Protein AF-0000000074164294 (afdb_homodimer)

InterPro domains:
  IPR002178 PTS EIIA type-2 domain [PF00359] (6-147)
  IPR002178 PTS EIIA type-2 domain [PS51094] (5-148)
  IPR016152 Phosphotransferase/anion transporter [G3DSA:3.40.930.10] (1-150)
  IPR016152 Phosphotransferase/anion transporter [SSF55804] (1-147)
  IPR051541 PTS System Sugar Transport and Nitrogen Regulation [PTHR47738] (1-149)

Sequence (302 aa):
MNLKALIDKKNIILNLNIESKKRLIEFFANRIADTYPDVSEDLVLKNIYKRERIGNTYIGKNIYIPHCRVENLMTTRLIIVTLKNSYYDDSVNDDIKIAVGVFFPDNISTIHMELLKQLALYLKQDKTQQYFQQAENSEDLYNLIINTSNEMNLKALIDKKNIILNLNIESKKRLIEFFANRIADTYPDVSEDLVLKNIYKRERIGNTYIGKNIYIPHCRVENLMTTRLIIVTLKNSYYDDSVNDDIKIAVGVFFPDNISTIHMELLKQLALYLKQDKTQQYFQQAENSEDLYNLIINTSNE

Nearest PDB structures (foldseek):
  3urr-assembly1_A  TM=6.822E-01  e=4.085E-13  Burkholderia thailandensis E264
  3urr-assembly1_B  TM=6.676E-01  e=8.909E-13  Burkholderia thailandensis E264
  4gqx-assembly1_B  TM=6.661E-01  e=6.490E-11  Burkholderia pseudomallei 1710b
  2a0j-assembly1_A  TM=6.558E-01  e=5.912E-10  Neisseria meningitidis MC58
  7x1i-assembly1_A  TM=5.476E-01  e=8.083E-05  Homo sapiens

Radius of gyration: 24.07 Å; Cα contacts (8 Å, |Δi|>4): 476; chains: 2; bounding box: 33×71×53 Å

Secondary structure (DSSP, 8-state):
--HHHHEEEEEEEEEE---SHHHHHHHHHHHHHHHSTTS-HHHHHHHHHHHHHH---EEETTEE--EEEETT--S-EEEEEEEEEEEEETTTTEEEEEEEEEEEE-HHHHHHHHHHHHHHHHHHSHHHHHHHHH--SHHHHHHHHHHHTT-/--HHHHEEEEEEEEEE---SHHHHHHHHHHHHHHHSTTS-HHHHHHHHHHHHHH---EEETTEE--EEEETT--S-EEEEEEEEEEEEETTTTEEEEEEEEEEEE-HHHHHHHHHHHHHHHHHHSHHHHHHHHH--SHHHHHHHHHHHTT-

Organism: Francisella tularensis subsp. tularensis (strain SCHU S4 / Schu 4) (NCBI:txid177416)

Structure (mmCIF, N/CA/C/O backbone):
data_AF-0000000074164294-model_v1
#
loop_
_entity.id
_entity.type
_entity.pdbx_description
1 polymer 'PEP-dependent sugar phosphotransferase system (PTS) family protein'
#
loop_
_atom_site.group_PDB
_atom_site.id
_atom_site.type_symbol
_atom_site.label_atom_id
_atom_site.label_alt_id
_atom_site.label_comp_id
_atom_site.label_asym_id
_atom_site.label_entity_id
_atom_site.label_seq_id
_atom_site.pdbx_PDB_ins_code
_atom_site.Cartn_x
_atom_site.Cartn_y
_atom_site.Cartn_z
_atom_site.occupancy
_atom_site.B_iso_or_equiv
_atom_site.auth_seq_id
_atom_site.auth_comp_id
_atom_site.auth_asym_id
_atom_site.auth_atom_id
_atom_site.pdbx_PDB_model_num
ATOM 1 N N . MET A 1 1 ? -8.594 8.281 17.406 1 76.19 1 MET A N 1
ATOM 2 C CA . MET A 1 1 ? -7.27 8.602 16.875 1 76.19 1 MET A CA 1
ATOM 3 C C . MET A 1 1 ? -6.332 9.055 18 1 76.19 1 MET A C 1
ATOM 5 O O . MET A 1 1 ? -6.703 9.875 18.828 1 76.19 1 MET A O 1
ATOM 9 N N . ASN A 1 2 ? -5.148 8.281 18.078 1 82.44 2 ASN A N 1
ATOM 10 C CA . ASN A 1 2 ? -4.148 8.656 19.078 1 82.44 2 ASN A CA 1
ATOM 11 C C . ASN A 1 2 ? -3.141 9.656 18.5 1 82.44 2 ASN A C 1
ATOM 13 O O . ASN A 1 2 ? -2.025 9.273 18.141 1 82.44 2 ASN A O 1
ATOM 17 N N . LEU A 1 3 ? -3.492 10.914 18.547 1 88.62 3 LEU A N 1
ATOM 18 C CA . LEU A 1 3 ? -2.682 11.961 17.922 1 88.62 3 LEU A CA 1
ATOM 19 C C . LEU A 1 3 ? -1.365 12.141 18.672 1 88.62 3 LEU A C 1
ATOM 21 O O . LEU A 1 3 ? -0.355 12.523 18.078 1 88.62 3 LEU A O 1
ATOM 25 N N . LYS A 1 4 ? -1.467 11.828 19.938 1 86.81 4 LYS A N 1
ATOM 26 C CA . LYS A 1 4 ? -0.257 11.953 20.734 1 86.81 4 LYS A CA 1
ATOM 27 C C . LYS A 1 4 ? 0.867 11.078 20.188 1 86.81 4 LYS A C 1
ATOM 29 O O . LYS A 1 4 ? 2.037 11.461 20.234 1 86.81 4 LYS A O 1
ATOM 34 N N . ALA A 1 5 ? 0.532 10.023 19.75 1 87.25 5 ALA A N 1
ATOM 35 C CA . ALA A 1 5 ? 1.518 9.078 19.219 1 87.25 5 ALA A CA 1
ATOM 36 C C . ALA A 1 5 ? 1.994 9.5 17.828 1 87.25 5 ALA A C 1
ATOM 38 O O . ALA A 1 5 ? 3.062 9.078 17.391 1 87.25 5 ALA A O 1
ATOM 39 N N . LEU A 1 6 ? 1.291 10.367 17.203 1 92.44 6 LEU A N 1
ATOM 40 C CA . LEU A 1 6 ? 1.541 10.664 15.797 1 92.44 6 LEU A CA 1
ATOM 41 C C . LEU A 1 6 ? 2.27 11.992 15.641 1 92.44 6 LEU A C 1
ATOM 43 O O . LEU A 1 6 ? 2.895 12.25 14.609 1 92.44 6 LEU A O 1
ATOM 47 N N . ILE A 1 7 ? 2.158 12.766 16.672 1 93.38 7 ILE A N 1
ATOM 48 C CA . ILE A 1 7 ? 2.633 14.141 16.547 1 93.38 7 ILE A CA 1
ATOM 49 C C . ILE A 1 7 ? 3.752 14.406 17.547 1 93.38 7 ILE A C 1
ATOM 51 O O . ILE A 1 7 ? 3.615 14.094 18.734 1 93.38 7 ILE A O 1
ATOM 55 N N . ASP A 1 8 ? 4.836 14.891 17.062 1 90.75 8 ASP A N 1
ATOM 56 C CA . ASP A 1 8 ? 5.867 15.5 17.891 1 90.75 8 ASP A CA 1
ATOM 57 C C . ASP A 1 8 ? 5.707 17.016 17.938 1 90.75 8 ASP A C 1
ATOM 59 O O . ASP A 1 8 ? 5.445 17.641 16.906 1 90.75 8 ASP A O 1
ATOM 63 N N . LYS A 1 9 ? 5.914 17.562 19.094 1 91.56 9 LYS A N 1
ATOM 64 C CA . LYS A 1 9 ? 5.785 19.016 19.266 1 91.56 9 LYS A CA 1
ATOM 65 C C . LYS A 1 9 ? 6.645 19.75 18.25 1 91.56 9 LYS A C 1
ATOM 67 O O . LYS A 1 9 ? 6.242 20.812 17.734 1 91.56 9 LYS A O 1
ATOM 72 N N . LYS A 1 10 ? 7.773 19.234 17.938 1 94.31 10 LYS A N 1
ATOM 73 C CA . LYS A 1 10 ? 8.711 19.891 17.031 1 94.31 10 LYS A CA 1
ATOM 74 C C . LYS A 1 10 ? 8.164 19.938 15.609 1 94.31 10 LYS A C 1
ATOM 76 O O . LYS A 1 10 ? 8.672 20.688 14.766 1 94.31 10 LYS A O 1
ATOM 81 N N . ASN A 1 11 ? 7.148 19.141 15.375 1 95.88 11 ASN A N 1
ATOM 82 C CA . ASN A 1 11 ? 6.562 19.078 14.039 1 95.88 11 ASN A CA 1
ATOM 83 C C . ASN A 1 11 ? 5.285 19.906 13.945 1 95.88 11 ASN A C 1
ATOM 85 O O . ASN A 1 11 ? 4.477 19.703 13.039 1 95.88 11 ASN A O 1
ATOM 89 N N . ILE A 1 12 ? 5.117 20.734 14.875 1 97.06 12 ILE A N 1
ATOM 90 C CA . ILE A 1 12 ? 4.102 21.781 14.797 1 97.06 12 ILE A CA 1
ATOM 91 C C . ILE A 1 12 ? 4.766 23.125 14.523 1 97.06 12 ILE A C 1
ATOM 93 O O . ILE A 1 12 ? 5.527 23.625 15.359 1 97.06 12 ILE A O 1
ATOM 97 N N . ILE A 1 13 ? 4.512 23.656 13.383 1 97.44 13 ILE A N 1
ATOM 98 C CA . ILE A 1 13 ? 5.105 24.922 12.961 1 97.44 13 ILE A CA 1
ATOM 99 C C . ILE A 1 13 ? 4.012 25.969 12.75 1 97.44 13 ILE A C 1
ATOM 101 O O . ILE A 1 13 ? 3.139 25.797 11.898 1 97.44 13 ILE A O 1
ATOM 105 N N . LEU A 1 14 ? 4.047 27.047 13.508 1 97.38 14 LEU A N 1
ATOM 106 C CA . LEU A 1 14 ? 3.043 28.094 13.391 1 97.38 14 LEU A CA 1
ATOM 107 C C . LEU A 1 14 ? 3.576 29.266 12.57 1 97.38 14 LEU A C 1
ATOM 109 O O . LEU A 1 14 ? 4.766 29.578 12.633 1 97.38 14 LEU A O 1
ATOM 113 N N . ASN A 1 15 ? 2.74 29.859 11.805 1 97.19 15 ASN A N 1
ATOM 114 C CA . ASN A 1 15 ? 3.014 31.094 11.078 1 97.19 15 ASN A CA 1
ATOM 115 C C . ASN A 1 15 ? 4.184 30.922 10.109 1 97.19 15 ASN A C 1
ATOM 117 O O . ASN A 1 15 ? 5.102 31.75 10.094 1 97.19 15 ASN A O 1
ATOM 121 N N . LEU A 1 16 ? 4.191 29.812 9.445 1 97.31 16 LEU A N 1
ATOM 122 C CA . LEU A 1 16 ? 5.215 29.578 8.438 1 97.31 16 LEU A CA 1
ATOM 123 C C . LEU A 1 16 ? 5.105 30.578 7.293 1 97.31 16 LEU A C 1
ATOM 125 O O . LEU A 1 16 ? 4.008 30.812 6.777 1 97.31 16 LEU A O 1
ATOM 129 N N . ASN A 1 17 ? 6.242 31.109 6.93 1 97.38 17 ASN A N 1
ATOM 130 C CA . ASN A 1 17 ? 6.27 32.094 5.871 1 97.38 17 ASN A CA 1
ATOM 131 C C . ASN A 1 17 ? 6.48 31.469 4.5 1 97.38 17 ASN A C 1
ATOM 133 O O . ASN A 1 17 ? 7.59 31.5 3.967 1 97.38 17 ASN A O 1
ATOM 137 N N . ILE A 1 18 ? 5.426 30.953 3.955 1 94.75 18 ILE A N 1
ATOM 138 C CA . ILE A 1 18 ? 5.395 30.344 2.633 1 94.75 18 ILE A CA 1
ATOM 139 C C . ILE A 1 18 ? 4.117 30.75 1.902 1 94.75 18 ILE A C 1
ATOM 141 O O . ILE A 1 18 ? 3.045 30.812 2.504 1 94.75 18 ILE A O 1
ATOM 145 N N . GLU A 1 19 ? 4.273 31.016 0.573 1 91 19 GLU A N 1
ATOM 146 C CA . GLU A 1 19 ? 3.119 31.609 -0.096 1 91 19 GLU A CA 1
ATOM 147 C C . GLU A 1 19 ? 2.758 30.828 -1.359 1 91 19 GLU A C 1
ATOM 149 O O . GLU A 1 19 ? 2.188 31.391 -2.297 1 91 19 GLU A O 1
ATOM 154 N N . SER A 1 20 ? 3.234 29.609 -1.426 1 94.5 20 SER A N 1
ATOM 155 C CA . SER A 1 20 ? 2.846 28.797 -2.576 1 94.5 20 SER A CA 1
ATOM 156 C C . SER A 1 20 ? 2.764 27.312 -2.211 1 94.5 20 SER A C 1
ATOM 158 O O . SER A 1 20 ? 3.48 26.859 -1.322 1 94.5 20 SER A O 1
ATOM 160 N N . LYS A 1 21 ? 1.966 26.625 -3.008 1 95.94 21 LYS A N 1
ATOM 161 C CA . LYS A 1 21 ? 1.779 25.188 -2.814 1 95.94 21 LYS A CA 1
ATOM 162 C C . LYS A 1 21 ? 3.092 24.438 -3.012 1 95.94 21 LYS A C 1
ATOM 164 O O . LYS A 1 21 ? 3.414 23.531 -2.238 1 95.94 21 LYS A O 1
ATOM 169 N N . LYS A 1 22 ? 3.764 24.781 -4.051 1 96.31 22 LYS A N 1
ATOM 170 C CA . LYS A 1 22 ? 5.035 24.125 -4.367 1 96.31 22 LYS A CA 1
ATOM 171 C C . LYS A 1 22 ? 6.012 24.234 -3.199 1 96.31 22 LYS A C 1
ATOM 173 O O . LYS A 1 22 ? 6.578 23.234 -2.766 1 96.31 22 LYS A O 1
ATOM 178 N N . ARG A 1 23 ? 6.195 25.406 -2.752 1 97.44 23 ARG A N 1
ATOM 179 C CA . ARG A 1 23 ? 7.117 25.641 -1.648 1 97.44 23 ARG A CA 1
ATOM 180 C C . ARG A 1 23 ? 6.645 24.953 -0.378 1 97.44 23 ARG A C 1
ATOM 182 O O . ARG A 1 23 ? 7.457 24.484 0.422 1 97.44 23 ARG A O 1
ATOM 189 N N . LEU A 1 24 ? 5.363 24.938 -0.179 1 98.06 24 LEU A N 1
ATOM 190 C CA . LEU A 1 24 ? 4.793 24.266 0.978 1 98.06 24 LEU A CA 1
ATOM 191 C C . LEU A 1 24 ? 5.086 22.766 0.925 1 98.06 24 LEU A C 1
ATOM 193 O O . LEU A 1 24 ? 5.512 22.172 1.922 1 98.06 24 LEU A O 1
ATOM 197 N N . ILE A 1 25 ? 4.922 22.109 -0.159 1 98.06 25 ILE A N 1
ATOM 198 C CA . ILE A 1 25 ? 5.191 20.688 -0.342 1 98.06 25 ILE A CA 1
ATOM 199 C C . ILE A 1 25 ? 6.676 20.406 -0.132 1 98.06 25 ILE A C 1
ATOM 201 O O . ILE A 1 25 ? 7.047 19.438 0.528 1 98.06 25 ILE A O 1
ATOM 205 N N . GLU A 1 26 ? 7.492 21.297 -0.631 1 98.25 26 GLU A N 1
ATOM 206 C CA . GLU A 1 26 ? 8.93 21.172 -0.427 1 98.25 26 GLU A CA 1
ATOM 207 C C . GLU A 1 26 ? 9.289 21.25 1.055 1 98.25 26 GLU A C 1
ATOM 209 O O . GLU A 1 26 ? 10.156 20.516 1.53 1 98.25 26 GLU A O 1
ATOM 214 N N . PHE A 1 27 ? 8.656 22.156 1.719 1 98.5 27 PHE A N 1
ATOM 215 C CA . PHE A 1 27 ? 8.883 22.297 3.154 1 98.5 27 PHE A CA 1
ATOM 216 C C . PHE A 1 27 ? 8.578 20.984 3.873 1 98.5 27 PHE A C 1
ATOM 218 O O . PHE A 1 27 ? 9.375 20.516 4.691 1 98.5 27 PHE A O 1
ATOM 225 N N . PHE A 1 28 ? 7.438 20.328 3.576 1 98.5 28 PHE A N 1
ATOM 226 C CA . PHE A 1 28 ? 7.035 19.078 4.211 1 98.5 28 PHE A CA 1
ATOM 227 C C . PHE A 1 28 ? 8.055 17.984 3.932 1 98.5 28 PHE A C 1
ATOM 229 O O . PHE A 1 28 ? 8.445 17.25 4.84 1 98.5 28 PHE A O 1
ATOM 236 N N . ALA A 1 29 ? 8.445 17.891 2.711 1 98.44 29 ALA A N 1
ATOM 237 C CA . ALA A 1 29 ? 9.422 16.875 2.338 1 98.44 29 ALA A CA 1
ATOM 238 C C . ALA A 1 29 ? 10.734 17.078 3.09 1 98.44 29 ALA A C 1
ATOM 240 O O . ALA A 1 29 ? 11.32 16.109 3.6 1 98.44 29 ALA A O 1
ATOM 241 N N . ASN A 1 30 ? 11.156 18.312 3.16 1 98.06 30 ASN A N 1
ATOM 242 C CA . ASN A 1 30 ? 12.383 18.656 3.873 1 98.06 30 ASN A CA 1
ATOM 243 C C . ASN A 1 30 ? 12.266 18.344 5.363 1 98.06 30 ASN A C 1
ATOM 245 O O . ASN A 1 30 ? 13.18 17.766 5.953 1 98.06 30 ASN A O 1
ATOM 249 N N . ARG A 1 31 ? 11.195 18.688 5.938 1 97.62 31 ARG A N 1
ATOM 250 C CA . ARG A 1 31 ? 10.984 18.547 7.375 1 97.62 31 ARG A CA 1
ATOM 251 C C . ARG A 1 31 ? 11 17.078 7.789 1 97.62 31 ARG A C 1
ATOM 253 O O . ARG A 1 31 ? 11.641 16.719 8.773 1 97.62 31 ARG A O 1
ATOM 260 N N . ILE A 1 32 ? 10.289 16.25 7.082 1 97.38 32 ILE A N 1
ATOM 261 C CA . ILE A 1 32 ? 10.219 14.836 7.449 1 97.38 32 ILE A CA 1
ATOM 262 C C . ILE A 1 32 ? 11.586 14.18 7.242 1 97.38 32 ILE A C 1
ATOM 264 O O . ILE A 1 32 ? 12.023 13.359 8.062 1 97.38 32 ILE A O 1
ATOM 268 N N . ALA A 1 33 ? 12.289 14.562 6.227 1 96.75 33 ALA A N 1
ATOM 269 C CA . ALA A 1 33 ? 13.617 14.008 5.953 1 96.75 33 ALA A CA 1
ATOM 270 C C . ALA A 1 33 ? 14.625 14.461 7.008 1 96.75 33 ALA A C 1
ATOM 272 O O . ALA A 1 33 ? 15.531 13.711 7.367 1 96.75 33 ALA A O 1
ATOM 273 N N . ASP A 1 34 ? 14.445 15.641 7.438 1 95.38 34 ASP A N 1
ATOM 274 C CA . ASP A 1 34 ? 15.336 16.188 8.469 1 95.38 34 ASP A CA 1
ATOM 275 C C . ASP A 1 34 ? 15.109 15.484 9.805 1 95.38 34 ASP A C 1
ATOM 277 O O . ASP A 1 34 ? 16.047 15.297 10.578 1 95.38 34 ASP A O 1
ATOM 281 N N . THR A 1 35 ? 13.898 15.148 10.094 1 91.75 35 THR A N 1
ATOM 282 C CA . THR A 1 35 ? 13.516 14.531 11.367 1 91.75 35 THR A CA 1
ATOM 283 C C . THR A 1 35 ? 13.898 13.055 11.391 1 91.75 35 THR A C 1
ATOM 285 O O . THR A 1 35 ? 14.203 12.508 12.445 1 91.75 35 THR A O 1
ATOM 288 N N . TYR A 1 36 ? 13.93 12.469 10.211 1 91.81 36 TYR A N 1
ATOM 289 C CA . TYR A 1 36 ? 14.234 11.047 10.094 1 91.81 36 TYR A CA 1
ATOM 290 C C . TYR A 1 36 ? 15.352 10.812 9.086 1 91.81 36 TYR A C 1
ATOM 292 O O . TYR A 1 36 ? 15.109 10.789 7.879 1 91.81 36 TYR A O 1
ATOM 300 N N . PRO A 1 37 ? 16.484 10.453 9.539 1 89.12 37 PRO A N 1
ATOM 301 C CA . PRO A 1 37 ? 17.688 10.461 8.703 1 89.12 37 PRO A CA 1
ATOM 302 C C . PRO A 1 37 ? 17.625 9.422 7.582 1 89.12 37 PRO A C 1
ATOM 304 O O . PRO A 1 37 ? 18.281 9.586 6.547 1 89.12 37 PRO A O 1
ATOM 307 N N . ASP A 1 38 ? 16.906 8.398 7.707 1 92.06 38 ASP A N 1
ATOM 308 C CA . ASP A 1 38 ? 16.875 7.344 6.691 1 92.06 38 ASP A CA 1
ATOM 309 C C . ASP A 1 38 ? 15.844 7.66 5.609 1 92.06 38 ASP A C 1
ATOM 311 O O . ASP A 1 38 ? 15.703 6.91 4.641 1 92.06 38 ASP A O 1
ATOM 315 N N . VAL A 1 39 ? 15.258 8.789 5.707 1 94.75 39 VAL A N 1
ATOM 316 C CA . VAL A 1 39 ? 14.219 9.188 4.766 1 94.75 39 VAL A CA 1
ATOM 317 C C . VAL A 1 39 ? 14.812 10.102 3.695 1 94.75 39 VAL A C 1
ATOM 319 O O . VAL A 1 39 ? 15.555 11.039 4.008 1 94.75 39 VAL A O 1
ATOM 322 N N . SER A 1 40 ? 14.523 9.797 2.439 1 96.62 40 SER A N 1
ATOM 323 C CA . SER A 1 40 ? 14.984 10.617 1.317 1 96.62 40 SER A CA 1
ATOM 324 C C . SER A 1 40 ? 14.008 11.742 1.021 1 96.62 40 SER A C 1
ATOM 326 O O . SER A 1 40 ? 12.859 11.5 0.642 1 96.62 40 SER A O 1
ATOM 328 N N . GLU A 1 41 ? 14.508 12.93 1.145 1 97.69 41 GLU A N 1
ATOM 329 C CA . GLU A 1 41 ? 13.68 14.094 0.835 1 97.69 41 GLU A CA 1
ATOM 330 C C . GLU A 1 41 ? 13.141 14.023 -0.588 1 97.69 41 GLU A C 1
ATOM 332 O O . GLU A 1 41 ? 11.953 14.281 -0.82 1 97.69 41 GLU A O 1
ATOM 337 N N . ASP A 1 42 ? 14.031 13.664 -1.533 1 97.81 42 ASP A N 1
ATOM 338 C CA . ASP A 1 42 ? 13.656 13.609 -2.943 1 97.81 42 ASP A CA 1
ATOM 339 C C . ASP A 1 42 ? 12.547 12.586 -3.18 1 97.81 42 ASP A C 1
ATOM 341 O O . ASP A 1 42 ? 11.617 12.836 -3.949 1 97.81 42 ASP A O 1
ATOM 345 N N . LEU A 1 43 ? 12.68 11.508 -2.51 1 95 43 LEU A N 1
ATOM 346 C CA . LEU A 1 43 ? 11.68 10.461 -2.68 1 95 43 LEU A CA 1
ATOM 347 C C . LEU A 1 43 ? 10.344 10.883 -2.07 1 95 43 LEU A C 1
ATOM 349 O O . LEU A 1 43 ? 9.289 10.625 -2.646 1 95 43 LEU A O 1
ATOM 353 N N . VAL A 1 44 ? 10.422 11.484 -0.956 1 97.62 44 VAL A N 1
ATOM 354 C CA . VAL A 1 44 ? 9.203 11.977 -0.32 1 97.62 44 VAL A CA 1
ATOM 355 C C . VAL A 1 44 ? 8.516 12.984 -1.232 1 97.62 44 VAL A C 1
ATOM 357 O O . VAL A 1 44 ? 7.297 12.914 -1.442 1 97.62 44 VAL A O 1
ATOM 360 N N . LEU A 1 45 ? 9.281 13.961 -1.735 1 98.06 45 LEU A N 1
ATOM 361 C CA . LEU A 1 45 ? 8.75 14.977 -2.637 1 98.06 45 LEU A CA 1
ATOM 362 C C . LEU A 1 45 ? 8.055 14.328 -3.832 1 98.06 45 LEU A C 1
ATOM 364 O O . LEU A 1 45 ? 6.922 14.68 -4.164 1 98.06 45 LEU A O 1
ATOM 368 N N . LYS A 1 46 ? 8.742 13.398 -4.434 1 96.75 46 LYS A N 1
ATOM 369 C CA . LYS A 1 46 ? 8.195 12.672 -5.574 1 96.75 46 LYS A CA 1
ATOM 370 C C . LYS A 1 46 ? 6.883 11.977 -5.203 1 96.75 46 LYS A C 1
ATOM 372 O O . LYS A 1 46 ? 5.914 12.023 -5.961 1 96.75 46 LYS A O 1
ATOM 377 N N . ASN A 1 47 ? 6.863 11.344 -4.027 1 94.31 47 ASN A N 1
ATOM 378 C CA . ASN A 1 47 ? 5.695 10.578 -3.584 1 94.31 47 ASN A CA 1
ATOM 379 C C . ASN A 1 47 ? 4.508 11.492 -3.295 1 94.31 47 ASN A C 1
ATOM 381 O O . ASN A 1 47 ? 3.363 11.148 -3.586 1 94.31 47 ASN A O 1
ATOM 385 N N . ILE A 1 48 ? 4.762 12.648 -2.732 1 97.06 48 ILE A N 1
ATOM 386 C CA . ILE A 1 48 ? 3.68 13.594 -2.486 1 97.06 48 ILE A CA 1
ATOM 387 C C . ILE A 1 48 ? 3.07 14.039 -3.812 1 97.06 48 ILE A C 1
ATOM 389 O O . ILE A 1 48 ? 1.847 14.047 -3.971 1 97.06 48 ILE A O 1
ATOM 393 N N . TYR A 1 49 ? 3.879 14.328 -4.734 1 96.19 49 TYR A N 1
ATOM 394 C CA . TYR A 1 49 ? 3.381 14.789 -6.023 1 96.19 49 TYR A CA 1
ATOM 395 C C . TYR A 1 49 ? 2.621 13.672 -6.742 1 96.19 49 TYR A C 1
ATOM 397 O O . TYR A 1 49 ? 1.618 13.93 -7.41 1 96.19 49 TYR A O 1
ATOM 405 N N . LYS A 1 50 ? 3.197 12.539 -6.711 1 92.44 50 LYS A N 1
ATOM 406 C CA . LYS A 1 50 ? 2.49 11.398 -7.297 1 92.44 50 LYS A CA 1
ATOM 407 C C . LYS A 1 50 ? 1.074 11.289 -6.742 1 92.44 50 LYS A C 1
ATOM 409 O O . LYS A 1 50 ? 0.121 11.07 -7.492 1 92.44 50 LYS A O 1
ATOM 414 N N . ARG A 1 51 ? 0.932 11.383 -5.457 1 91.81 51 ARG A N 1
ATOM 415 C CA . ARG A 1 51 ? -0.376 11.336 -4.812 1 91.81 51 ARG A CA 1
ATOM 416 C C . ARG A 1 51 ? -1.231 12.531 -5.227 1 91.81 51 ARG A C 1
ATOM 418 O O . ARG A 1 51 ? -2.441 12.391 -5.426 1 91.81 51 ARG A O 1
ATOM 425 N N . GLU A 1 52 ? -0.675 13.734 -5.355 1 92.88 52 GLU A N 1
ATOM 426 C CA . GLU A 1 52 ? -1.361 14.977 -5.719 1 92.88 52 GLU A CA 1
ATOM 427 C C . GLU A 1 52 ? -1.921 14.898 -7.137 1 92.88 52 GLU A C 1
ATOM 429 O O . GLU A 1 52 ? -2.941 15.516 -7.441 1 92.88 52 GLU A O 1
ATOM 434 N N . ARG A 1 53 ? -1.268 14.156 -7.965 1 89.12 53 ARG A N 1
ATOM 435 C CA . ARG A 1 53 ? -1.682 14.023 -9.359 1 89.12 53 ARG A CA 1
ATOM 436 C C . ARG A 1 53 ? -3.004 13.273 -9.469 1 89.12 53 ARG A C 1
ATOM 438 O O . ARG A 1 53 ? -3.77 13.484 -10.406 1 89.12 53 ARG A O 1
ATOM 445 N N . ILE A 1 54 ? -3.252 12.43 -8.594 1 85.69 54 ILE A N 1
ATOM 446 C CA . ILE A 1 54 ? -4.496 11.664 -8.586 1 85.69 54 ILE A CA 1
ATOM 447 C C . ILE A 1 54 ? -5.668 12.594 -8.25 1 85.69 54 ILE A C 1
ATOM 449 O O . ILE A 1 54 ? -6.762 12.43 -8.797 1 85.69 54 ILE A O 1
ATOM 453 N N . GLY A 1 55 ? -5.398 13.539 -7.34 1 89.88 55 GLY A N 1
ATOM 454 C CA . GLY A 1 55 ? -6.391 14.508 -6.898 1 89.88 55 GLY A CA 1
ATOM 455 C C . GLY A 1 55 ? -5.91 15.383 -5.762 1 89.88 55 GLY A C 1
ATOM 456 O O . GLY A 1 55 ? -4.992 15.008 -5.027 1 89.88 55 GLY A O 1
ATOM 457 N N . ASN A 1 56 ? -6.629 16.453 -5.68 1 89.25 56 ASN A N 1
ATOM 458 C CA . ASN A 1 56 ? -6.227 17.359 -4.613 1 89.25 56 ASN A CA 1
ATOM 459 C C . ASN A 1 56 ? -6.621 16.828 -3.24 1 89.25 56 ASN A C 1
ATOM 461 O O . ASN A 1 56 ? -7.535 16.016 -3.125 1 89.25 56 ASN A O 1
ATOM 465 N N . THR A 1 57 ? -5.918 17.234 -2.227 1 94.06 57 THR A N 1
ATOM 466 C CA . THR A 1 57 ? -6.164 16.734 -0.877 1 94.06 57 THR A CA 1
ATOM 467 C C . THR A 1 57 ? -6.613 17.859 0.045 1 94.06 57 THR A C 1
ATOM 469 O O . THR A 1 57 ? -6.289 17.875 1.234 1 94.06 57 THR A O 1
ATOM 472 N N . TYR A 1 58 ? -7.184 18.922 -0.591 1 97.12 58 TYR A N 1
ATOM 473 C CA . TYR A 1 58 ? -7.859 19.984 0.147 1 97.12 58 TYR A CA 1
ATOM 474 C C . TYR A 1 58 ? -9.156 19.469 0.771 1 97.12 58 TYR A C 1
ATOM 476 O O . TYR A 1 58 ? -9.953 18.812 0.102 1 97.12 58 TYR A O 1
ATOM 484 N N . ILE A 1 59 ? -9.43 19.766 2.059 1 96.81 59 ILE A N 1
ATOM 485 C CA . ILE A 1 59 ? -10.57 19.125 2.723 1 96.81 59 ILE A CA 1
ATOM 486 C C . ILE A 1 59 ? -11.602 20.188 3.096 1 96.81 59 ILE A C 1
ATOM 488 O O . ILE A 1 59 ? -12.633 19.875 3.693 1 96.81 59 ILE A O 1
ATOM 492 N N . GLY A 1 60 ? -11.344 21.438 2.768 1 96.38 60 GLY A N 1
ATOM 493 C CA . GLY A 1 60 ? -12.211 22.531 3.182 1 96.38 60 GLY A CA 1
ATOM 494 C C . GLY A 1 60 ? -11.688 23.281 4.391 1 96.38 60 GLY A C 1
ATOM 495 O O . GLY A 1 60 ? -10.672 22.891 4.973 1 96.38 60 GLY A O 1
ATOM 496 N N . LYS A 1 61 ? -12.289 24.438 4.637 1 97.06 61 LYS A N 1
ATOM 497 C CA . LYS A 1 61 ? -11.961 25.281 5.789 1 97.06 61 LYS A CA 1
ATOM 498 C C . LYS A 1 61 ? -10.516 25.75 5.727 1 97.06 61 LYS A C 1
ATOM 500 O O . LYS A 1 61 ? -9.844 25.859 6.754 1 97.06 61 LYS A O 1
ATOM 505 N N . ASN A 1 62 ? -10.039 25.859 4.484 1 97.62 62 ASN A N 1
ATOM 506 C CA . ASN A 1 62 ? -8.703 26.375 4.203 1 97.62 62 ASN A CA 1
ATOM 507 C C . ASN A 1 62 ? -7.621 25.391 4.641 1 97.62 62 ASN A C 1
ATOM 509 O O . ASN A 1 62 ? -6.504 25.781 4.961 1 97.62 62 ASN A O 1
ATOM 513 N N . ILE A 1 63 ? -7.965 24.109 4.676 1 98.31 63 ILE A N 1
ATOM 514 C CA . ILE A 1 63 ? -7.031 23.109 5.168 1 98.31 63 ILE A CA 1
ATOM 515 C C . ILE A 1 63 ? -6.574 22.219 4.012 1 98.31 63 ILE A C 1
ATOM 517 O O . ILE A 1 63 ? -7.398 21.656 3.293 1 98.31 63 ILE A O 1
ATOM 521 N N . TYR A 1 64 ? -5.266 22.094 3.871 1 98.12 64 TYR A N 1
ATOM 522 C CA . TYR A 1 64 ? -4.59 21.266 2.887 1 98.12 64 TYR A CA 1
ATOM 523 C C . TYR A 1 64 ? -3.877 20.094 3.559 1 98.12 64 TYR A C 1
ATOM 525 O O . TYR A 1 64 ? -3.17 20.281 4.551 1 98.12 64 TYR A O 1
ATOM 533 N N . ILE A 1 65 ? -4.074 18.75 3.057 1 98.06 65 ILE A N 1
ATOM 534 C CA . ILE A 1 65 ? -3.488 17.578 3.709 1 98.06 65 ILE A CA 1
ATOM 535 C C . ILE A 1 65 ? -2.582 16.844 2.729 1 98.06 65 ILE A C 1
ATOM 537 O O . ILE A 1 65 ? -2.908 15.75 2.277 1 98.06 65 ILE A O 1
ATOM 541 N N . PRO A 1 66 ? -1.417 17.359 2.482 1 98 66 PRO A N 1
ATOM 542 C CA . PRO A 1 66 ? -0.481 16.562 1.684 1 98 66 PRO A CA 1
ATOM 543 C C . PRO A 1 66 ? -0.046 15.273 2.387 1 98 66 PRO A C 1
ATOM 545 O O . PRO A 1 66 ? 0.194 15.281 3.596 1 98 66 PRO A O 1
ATOM 548 N N . HIS A 1 67 ? -0.055 14.133 1.692 1 97.44 67 HIS A N 1
ATOM 549 C CA . HIS A 1 67 ? 0.314 12.883 2.332 1 97.44 67 HIS A CA 1
ATOM 550 C C . HIS A 1 67 ? 0.892 11.891 1.322 1 97.44 67 HIS A C 1
ATOM 552 O O . HIS A 1 67 ? 0.667 12.031 0.117 1 97.44 67 HIS A O 1
ATOM 558 N N . CYS A 1 68 ? 1.674 10.977 1.847 1 94.69 68 CYS A N 1
ATOM 559 C CA . CYS A 1 68 ? 2.229 9.906 1.028 1 94.69 68 CYS A CA 1
ATOM 560 C C . CYS A 1 68 ? 2.828 8.805 1.899 1 94.69 68 CYS A C 1
ATOM 562 O O . CYS A 1 68 ? 2.91 8.953 3.121 1 94.69 68 CYS A O 1
ATOM 564 N N . ARG A 1 69 ? 3.188 7.684 1.237 1 91.06 69 ARG A N 1
ATOM 565 C CA . ARG A 1 69 ? 4.02 6.664 1.867 1 91.06 69 ARG A CA 1
ATOM 566 C C . ARG A 1 69 ? 5.496 7.047 1.801 1 91.06 69 ARG A C 1
ATOM 568 O O . ARG A 1 69 ? 5.941 7.652 0.825 1 91.06 69 ARG A O 1
ATOM 575 N N . VAL A 1 70 ? 6.184 6.68 2.871 1 92.88 70 VAL A N 1
ATOM 576 C CA . VAL A 1 70 ? 7.59 7.062 2.977 1 92.88 70 VAL A CA 1
ATOM 577 C C . VAL A 1 70 ? 8.445 5.828 3.26 1 92.88 70 VAL A C 1
ATOM 579 O O . VAL A 1 70 ? 8.234 5.137 4.262 1 92.88 70 VAL A O 1
ATOM 582 N N . GLU A 1 71 ? 9.422 5.609 2.354 1 88.81 71 GLU A N 1
ATOM 583 C CA . GLU A 1 71 ? 10.375 4.523 2.555 1 88.81 71 GLU A CA 1
ATOM 584 C C . GLU A 1 71 ? 11.234 4.762 3.797 1 88.81 71 GLU A C 1
ATOM 586 O O . GLU A 1 71 ? 11.648 5.891 4.059 1 88.81 71 GLU A O 1
ATOM 591 N N . ASN A 1 72 ? 11.484 3.732 4.652 1 87.75 72 ASN A N 1
ATOM 592 C CA . ASN A 1 72 ? 12.367 3.732 5.809 1 87.75 72 ASN A CA 1
ATOM 593 C C . ASN A 1 72 ? 11.758 4.484 6.988 1 87.75 72 ASN A C 1
ATOM 595 O O . ASN A 1 72 ? 12.398 4.66 8.023 1 87.75 72 ASN A O 1
ATOM 599 N N . LEU A 1 73 ? 10.516 5.012 6.762 1 90.62 73 LEU A N 1
ATOM 600 C CA . LEU A 1 73 ? 9.781 5.52 7.914 1 90.62 73 LEU A CA 1
ATOM 601 C C . LEU A 1 73 ? 9.195 4.375 8.734 1 90.62 73 LEU A C 1
ATOM 603 O O . LEU A 1 73 ? 8.594 3.453 8.18 1 90.62 73 LEU A O 1
ATOM 607 N 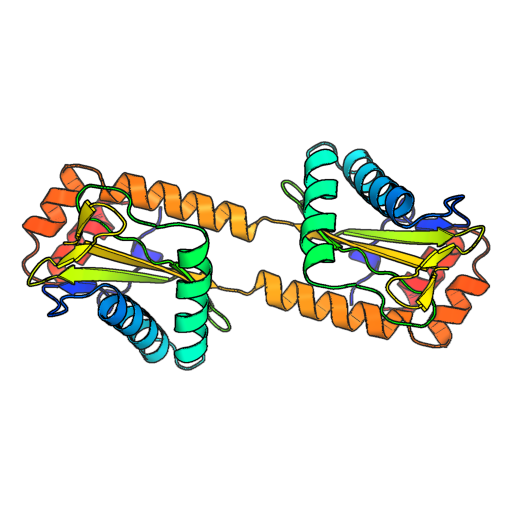N . MET A 1 74 ? 9.289 4.418 10.047 1 83.69 74 MET A N 1
ATOM 608 C CA . MET A 1 74 ? 8.93 3.277 10.883 1 83.69 74 MET A CA 1
ATOM 609 C C . MET A 1 74 ? 7.5 3.4 11.391 1 83.69 74 MET A C 1
ATOM 611 O O . MET A 1 74 ? 6.832 2.393 11.625 1 83.69 74 MET A O 1
ATOM 615 N N . THR A 1 75 ? 7.113 4.582 11.633 1 86.12 75 THR A N 1
ATOM 616 C CA . THR A 1 75 ? 5.77 4.836 12.141 1 86.12 75 THR A CA 1
ATOM 617 C C . THR A 1 75 ? 5.148 6.043 11.438 1 86.12 75 THR A C 1
ATOM 619 O O . THR A 1 75 ? 5.863 6.887 10.898 1 86.12 75 THR A O 1
ATOM 622 N N . THR A 1 76 ? 3.822 6.07 11.359 1 92.62 76 THR A N 1
ATOM 623 C CA . THR A 1 76 ? 3.113 7.215 10.797 1 92.62 76 THR A CA 1
ATOM 624 C C . THR A 1 76 ? 3.473 8.492 11.539 1 92.62 76 THR A C 1
ATOM 626 O O . THR A 1 76 ? 3.555 8.5 12.773 1 92.62 76 THR A O 1
ATOM 629 N N . ARG A 1 77 ? 3.627 9.523 10.75 1 95.31 77 ARG A N 1
ATOM 630 C CA . ARG A 1 77 ? 3.979 10.805 11.344 1 95.31 77 ARG A CA 1
ATOM 631 C C . ARG A 1 77 ? 3.146 11.938 10.75 1 95.31 77 ARG A C 1
ATOM 633 O O . ARG A 1 77 ? 2.871 11.945 9.547 1 95.31 77 ARG A O 1
ATOM 640 N N . LEU A 1 78 ? 2.895 12.945 11.648 1 97.31 78 LEU A N 1
ATOM 641 C CA . LEU A 1 78 ? 2.178 14.148 11.227 1 97.31 78 LEU A CA 1
ATOM 642 C C . LEU A 1 78 ? 3.055 15.383 11.375 1 97.31 78 LEU A C 1
ATOM 644 O O . LEU A 1 78 ? 3.838 15.484 12.32 1 97.31 78 LEU A O 1
ATOM 648 N N . ILE A 1 79 ? 2.898 16.297 10.461 1 97.88 79 ILE A N 1
ATOM 649 C CA . ILE A 1 79 ? 3.457 17.641 10.547 1 97.88 79 ILE A CA 1
ATOM 650 C C . ILE A 1 79 ? 2.344 18.672 10.391 1 97.88 79 ILE A C 1
ATOM 652 O O . ILE A 1 79 ? 1.607 18.656 9.398 1 97.88 79 ILE A O 1
ATOM 656 N N . ILE A 1 80 ? 2.217 19.531 11.367 1 98.12 80 ILE A N 1
ATOM 657 C CA . ILE A 1 80 ? 1.159 20.531 11.344 1 98.12 80 ILE A CA 1
ATOM 658 C C . ILE A 1 80 ? 1.764 21.922 11.094 1 98.12 80 ILE A C 1
ATOM 660 O O . ILE A 1 80 ? 2.707 22.328 11.781 1 98.12 80 ILE A O 1
ATOM 664 N N . VAL A 1 81 ? 1.146 22.625 10.133 1 98.12 81 VAL A N 1
ATOM 665 C CA . VAL A 1 81 ? 1.664 23.922 9.75 1 98.12 81 VAL A CA 1
ATOM 666 C C . VAL A 1 81 ? 0.519 24.938 9.672 1 98.12 81 VAL A C 1
ATOM 668 O O . VAL A 1 81 ? -0.539 24.641 9.109 1 98.12 81 VAL A O 1
ATOM 671 N N . THR A 1 82 ? 0.691 26.062 10.297 1 97.69 82 THR A N 1
ATOM 672 C CA . THR A 1 82 ? -0.12 27.219 9.953 1 97.69 82 THR A CA 1
ATOM 673 C C . THR A 1 82 ? 0.7 28.234 9.172 1 97.69 82 THR A C 1
ATOM 675 O O . THR A 1 82 ? 1.902 28.375 9.398 1 97.69 82 THR A O 1
ATOM 678 N N . LEU A 1 83 ? 0.032 28.922 8.258 1 97.25 83 LEU A N 1
ATOM 679 C CA . LEU A 1 83 ? 0.726 29.875 7.406 1 97.25 83 LEU A CA 1
ATOM 680 C C . LEU A 1 83 ? 0.585 31.297 7.957 1 97.25 83 LEU A C 1
ATOM 682 O O . LEU A 1 83 ? -0.487 31.672 8.43 1 97.25 83 LEU A O 1
ATOM 686 N N . LYS A 1 84 ? 1.681 32 7.906 1 96.69 84 LYS A N 1
ATOM 687 C CA . LYS A 1 84 ? 1.652 33.406 8.297 1 96.69 84 LYS A CA 1
ATOM 688 C C . LYS A 1 84 ? 0.693 34.188 7.414 1 96.69 84 LYS A C 1
ATOM 690 O O . LYS A 1 84 ? -0.111 34.969 7.918 1 96.69 84 LYS A O 1
ATOM 695 N N . ASN A 1 85 ? 0.912 34.031 6.16 1 96.06 85 ASN A N 1
ATOM 696 C CA . ASN A 1 85 ? 0.006 34.531 5.133 1 96.06 85 ASN A CA 1
ATOM 697 C C . ASN A 1 85 ? -0.564 33.406 4.285 1 96.06 85 ASN A C 1
ATOM 699 O O . ASN A 1 85 ? 0.183 32.562 3.783 1 96.06 85 ASN A O 1
ATOM 703 N N . SER A 1 86 ? -1.909 33.469 4.145 1 96.62 86 SER A N 1
ATOM 704 C CA . SER A 1 86 ? -2.512 32.438 3.287 1 96.62 86 SER A CA 1
ATOM 705 C C . SER A 1 86 ? -2.078 32.625 1.836 1 96.62 86 SER A C 1
ATOM 707 O O . SER A 1 86 ? -1.624 33.688 1.444 1 96.62 86 SER A O 1
ATOM 709 N N . TYR A 1 87 ? -2.092 31.578 1.134 1 96.94 87 TYR A N 1
ATOM 710 C CA . TYR A 1 87 ? -1.954 31.688 -0.315 1 96.94 87 TYR A CA 1
ATOM 711 C C . TYR A 1 87 ? -3.191 31.141 -1.021 1 96.94 87 TYR A C 1
ATOM 713 O O . TYR A 1 87 ? -3.826 30.203 -0.538 1 96.94 87 TYR A O 1
ATOM 721 N N . TYR A 1 88 ? -3.477 31.734 -2.172 1 97.06 88 TYR A N 1
ATOM 722 C CA . TYR A 1 88 ? -4.613 31.281 -2.971 1 97.06 88 TYR A CA 1
ATOM 723 C C . TYR A 1 88 ? -4.223 30.109 -3.855 1 97.06 88 TYR A C 1
ATOM 725 O O . TYR A 1 88 ? -3.229 30.172 -4.582 1 97.06 88 TYR A O 1
ATOM 733 N N . ASP A 1 89 ? -4.984 29.016 -3.672 1 96 89 ASP A N 1
ATOM 734 C CA . ASP A 1 89 ? -4.766 27.844 -4.523 1 96 89 ASP A CA 1
ATOM 735 C C . ASP A 1 89 ? -5.82 27.766 -5.621 1 96 89 ASP A C 1
ATOM 737 O O . ASP A 1 89 ? -6.98 27.453 -5.352 1 96 89 ASP A O 1
ATOM 741 N N . ASP A 1 90 ? -5.363 27.938 -6.801 1 94.12 90 ASP A N 1
ATOM 742 C CA . ASP A 1 90 ? -6.254 27.984 -7.957 1 94.12 90 ASP A CA 1
ATOM 743 C C . ASP A 1 90 ? -6.918 26.641 -8.203 1 94.12 90 ASP A C 1
ATOM 745 O O . ASP A 1 90 ? -8.039 26.578 -8.719 1 94.12 90 ASP A O 1
ATOM 749 N N . SER A 1 91 ? -6.246 25.656 -7.801 1 92.38 91 SER A N 1
ATOM 750 C CA . SER A 1 91 ? -6.75 24.312 -8.094 1 92.38 91 SER A CA 1
ATOM 751 C C . SER A 1 91 ? -7.996 24 -7.277 1 92.38 91 SER A C 1
ATOM 753 O O . SER A 1 91 ? -8.805 23.156 -7.668 1 92.38 91 SER A O 1
ATOM 755 N N . VAL A 1 92 ? -8.188 24.609 -6.188 1 94.94 92 VAL A N 1
ATOM 756 C CA . VAL A 1 92 ? -9.344 24.328 -5.336 1 94.94 92 VAL A CA 1
ATOM 757 C C . VAL A 1 92 ? -10.172 25.609 -5.156 1 94.94 92 VAL A C 1
ATOM 759 O O . VAL A 1 92 ? -11.18 25.609 -4.445 1 94.94 92 VAL A O 1
ATOM 762 N N . ASN A 1 93 ? -9.727 26.688 -5.77 1 96.19 93 ASN A N 1
ATOM 763 C CA . ASN A 1 93 ? -10.383 27.984 -5.738 1 96.19 93 ASN A CA 1
ATOM 764 C C . ASN A 1 93 ? -10.617 28.453 -4.305 1 96.19 93 ASN A C 1
ATOM 766 O O . ASN A 1 93 ? -11.734 28.844 -3.953 1 96.19 93 ASN A O 1
ATOM 770 N N . ASP A 1 94 ? -9.633 28.422 -3.535 1 97.5 94 ASP A N 1
ATOM 771 C CA . ASP A 1 94 ? -9.719 28.828 -2.137 1 97.5 94 ASP A CA 1
ATOM 772 C C . ASP A 1 94 ? -8.344 29.156 -1.575 1 97.5 94 ASP A C 1
ATOM 774 O O . ASP A 1 94 ? -7.324 28.875 -2.207 1 97.5 94 ASP A O 1
ATOM 778 N N . ASP A 1 95 ? -8.352 29.812 -0.442 1 98 95 ASP A N 1
ATOM 779 C CA . ASP A 1 95 ? -7.105 30.109 0.263 1 98 95 ASP A CA 1
ATOM 780 C C . ASP A 1 95 ? -6.707 28.969 1.185 1 98 95 ASP A C 1
ATOM 782 O O . ASP A 1 95 ? -7.57 28.312 1.777 1 98 95 ASP A O 1
ATOM 786 N N . ILE A 1 96 ? -5.449 28.75 1.337 1 98.12 96 ILE A N 1
ATOM 787 C CA . ILE A 1 96 ? -4.906 27.781 2.273 1 98.12 96 ILE A CA 1
ATOM 788 C C . ILE A 1 96 ? -4.293 28.5 3.475 1 98.12 96 ILE A C 1
ATOM 790 O O . ILE A 1 96 ? -3.477 29.406 3.312 1 98.12 96 ILE A O 1
ATOM 794 N N . LYS A 1 97 ? -4.719 28.109 4.645 1 97.81 97 LYS A N 1
ATOM 795 C CA . LYS A 1 97 ? -4.23 28.734 5.871 1 97.81 97 LYS A CA 1
ATOM 796 C C . LYS A 1 97 ? -3.525 27.703 6.762 1 97.81 97 LYS A C 1
ATOM 798 O O . LYS A 1 97 ? -2.637 28.062 7.539 1 97.81 97 LYS A O 1
ATOM 803 N N . ILE A 1 98 ? -3.986 26.5 6.648 1 98.06 98 ILE A N 1
ATOM 804 C CA . ILE A 1 98 ? -3.49 25.391 7.465 1 98.06 98 ILE A CA 1
ATOM 805 C C . ILE A 1 98 ? -3.129 24.203 6.57 1 98.06 98 ILE A C 1
ATOM 807 O O . ILE A 1 98 ? -3.814 23.938 5.582 1 98.06 98 ILE A O 1
ATOM 811 N N . ALA A 1 99 ? -2.025 23.547 6.875 1 98.5 99 ALA A N 1
ATOM 812 C CA . ALA A 1 99 ? -1.656 22.297 6.199 1 98.5 99 ALA A CA 1
ATOM 813 C C . ALA A 1 99 ? -1.205 21.25 7.203 1 98.5 99 ALA A C 1
ATOM 815 O O . ALA A 1 99 ? -0.494 21.547 8.164 1 98.5 99 ALA A O 1
ATOM 816 N N . VAL A 1 100 ? -1.69 20.031 7.012 1 98.44 100 VAL A N 1
ATOM 817 C CA . VAL A 1 100 ? -1.297 18.922 7.859 1 98.44 100 VAL A CA 1
ATOM 818 C C . VAL A 1 100 ? -0.751 17.781 6.996 1 98.44 100 VAL A C 1
ATOM 820 O O . VAL A 1 100 ? -1.519 17.016 6.402 1 98.44 100 VAL A O 1
ATOM 823 N N . GLY A 1 101 ? 0.604 17.656 7.012 1 98.44 101 GLY A N 1
ATOM 824 C CA . GLY A 1 101 ? 1.234 16.547 6.316 1 98.44 101 GLY A CA 1
ATOM 825 C C . GLY A 1 101 ? 1.072 15.227 7.035 1 98.44 101 GLY A C 1
ATOM 826 O O . GLY A 1 101 ? 1.189 15.164 8.258 1 98.44 101 GLY A O 1
ATOM 827 N N . VAL A 1 102 ? 0.696 14.164 6.289 1 97.5 102 VAL A N 1
ATOM 828 C CA . VAL A 1 102 ? 0.568 12.82 6.844 1 97.5 102 VAL A CA 1
ATOM 829 C C . VAL A 1 102 ? 1.474 11.859 6.078 1 97.5 102 VAL A C 1
ATOM 831 O O . VAL A 1 102 ? 1.324 11.688 4.867 1 97.5 102 VAL A O 1
ATOM 834 N N . PHE A 1 103 ? 2.365 11.219 6.82 1 96.5 103 PHE A N 1
ATOM 835 C CA . PHE A 1 103 ? 3.367 10.352 6.211 1 96.5 103 PHE A CA 1
ATOM 836 C C . PHE A 1 103 ? 3.268 8.938 6.77 1 96.5 103 PHE A C 1
ATOM 838 O O . PHE A 1 103 ? 3.404 8.734 7.977 1 96.5 103 PHE A O 1
ATOM 845 N N . PHE A 1 104 ? 3.014 8.031 5.855 1 92.31 104 PHE A N 1
ATOM 846 C CA . PHE A 1 104 ? 2.822 6.637 6.219 1 92.31 104 PHE A CA 1
ATOM 847 C C . PHE A 1 104 ? 4.062 5.816 5.883 1 92.31 104 PHE A C 1
ATOM 849 O O . PHE A 1 104 ? 4.691 6.023 4.844 1 92.31 104 PHE A O 1
ATOM 856 N N . PRO A 1 105 ? 4.395 4.832 6.773 1 89 105 PRO A N 1
ATOM 857 C CA . PRO A 1 105 ? 5.453 3.902 6.379 1 89 105 PRO A CA 1
ATOM 858 C C . PRO A 1 105 ? 5.105 3.109 5.121 1 89 105 PRO A C 1
ATOM 860 O O . PRO A 1 105 ? 3.947 2.732 4.926 1 89 105 PRO A O 1
ATOM 863 N N . ASP A 1 106 ? 6.043 2.938 4.234 1 79.94 106 ASP A N 1
ATOM 864 C CA . ASP A 1 106 ? 5.895 2.123 3.031 1 79.94 106 ASP A CA 1
ATOM 865 C C . ASP A 1 106 ? 6.211 0.657 3.316 1 79.94 106 ASP A C 1
ATOM 867 O O . ASP A 1 106 ? 6.453 -0.122 2.393 1 79.94 106 ASP A O 1
ATOM 871 N N . ASN A 1 107 ? 6.164 0.177 4.457 1 70.31 107 ASN A N 1
ATOM 872 C CA . ASN A 1 107 ? 6.691 -1.12 4.871 1 70.31 107 ASN A CA 1
ATOM 873 C C . ASN A 1 107 ? 5.988 -2.266 4.148 1 70.31 107 ASN A C 1
ATOM 875 O O . ASN A 1 107 ? 6.637 -3.213 3.701 1 70.31 107 ASN A O 1
ATOM 879 N N . ILE A 1 108 ? 4.836 -2.184 3.916 1 64.25 108 ILE A N 1
ATOM 880 C CA . ILE A 1 108 ? 4.125 -3.33 3.365 1 64.25 108 ILE A CA 1
ATOM 881 C C . ILE A 1 108 ? 4.551 -3.553 1.915 1 64.25 108 ILE A C 1
ATOM 883 O O . ILE A 1 108 ? 4.82 -4.688 1.507 1 64.25 108 ILE A O 1
ATOM 887 N N . SER A 1 109 ? 4.723 -2.506 1.299 1 71.06 109 SER A N 1
ATOM 888 C CA . SER A 1 109 ? 5.098 -2.623 -0.106 1 71.06 109 SER A CA 1
ATOM 889 C C . SER A 1 109 ? 6.504 -3.201 -0.256 1 71.06 109 SER A C 1
ATOM 891 O O . SER A 1 109 ? 6.746 -4.039 -1.128 1 71.06 109 SER A O 1
ATOM 893 N N . THR A 1 110 ? 7.355 -2.818 0.626 1 74 110 THR A N 1
ATOM 894 C CA . THR A 1 110 ? 8.727 -3.312 0.566 1 74 110 THR A CA 1
ATOM 895 C C . THR A 1 110 ? 8.781 -4.805 0.881 1 74 110 THR A C 1
ATOM 897 O O . THR A 1 110 ? 9.5 -5.559 0.222 1 74 110 THR A O 1
ATOM 900 N N . ILE A 1 111 ? 8.016 -5.16 1.794 1 77.06 111 ILE A N 1
ATOM 901 C CA . ILE A 1 111 ? 7.973 -6.562 2.195 1 77.06 111 ILE A CA 1
ATOM 902 C C . ILE A 1 111 ? 7.379 -7.402 1.068 1 77.06 111 ILE A C 1
ATOM 904 O O . ILE A 1 111 ? 7.883 -8.484 0.762 1 77.06 111 ILE A O 1
ATOM 908 N N . HIS A 1 112 ? 6.266 -6.816 0.471 1 84.31 112 HIS A N 1
ATOM 909 C CA . HIS A 1 112 ? 5.637 -7.508 -0.649 1 84.31 112 HIS A CA 1
ATOM 910 C C . HIS A 1 112 ? 6.617 -7.688 -1.805 1 84.31 112 HIS A C 1
ATOM 912 O O . HIS A 1 112 ? 6.695 -8.766 -2.395 1 84.31 112 HIS A O 1
ATOM 918 N N . MET A 1 113 ? 7.395 -6.695 -1.971 1 86.12 113 MET A N 1
ATOM 919 C CA . MET A 1 113 ? 8.352 -6.742 -3.072 1 86.12 113 MET A CA 1
ATOM 920 C C . MET A 1 113 ? 9.461 -7.746 -2.785 1 86.12 113 MET A C 1
ATOM 922 O O . MET A 1 113 ? 9.898 -8.469 -3.684 1 86.12 113 MET A O 1
ATOM 926 N N . GLU A 1 114 ? 9.914 -7.73 -1.598 1 86.75 114 GLU A N 1
ATOM 927 C CA . GLU A 1 114 ? 10.953 -8.688 -1.217 1 86.75 114 GLU A CA 1
ATOM 928 C C . GLU A 1 114 ? 10.453 -10.125 -1.355 1 86.75 114 GLU A C 1
ATOM 930 O O . GLU A 1 114 ? 11.18 -10.992 -1.847 1 86.75 114 GLU A O 1
ATOM 935 N N . LEU A 1 115 ? 9.32 -10.344 -0.973 1 89.69 115 LEU A N 1
ATOM 936 C CA . LEU A 1 115 ? 8.719 -11.672 -1.122 1 89.69 115 LEU A CA 1
ATOM 937 C C . LEU A 1 115 ? 8.641 -12.07 -2.592 1 89.69 115 LEU A C 1
ATOM 939 O O . LEU A 1 115 ? 8.992 -13.195 -2.953 1 89.69 115 LEU A O 1
ATOM 943 N N . LEU A 1 116 ? 8.172 -11.125 -3.432 1 92.81 116 LEU A N 1
ATOM 944 C CA . LEU A 1 116 ? 8.039 -11.383 -4.863 1 92.81 116 LEU A CA 1
ATOM 945 C C . LEU A 1 116 ? 9.398 -11.703 -5.48 1 92.81 116 LEU A C 1
ATOM 947 O O . LEU A 1 116 ? 9.508 -12.617 -6.309 1 92.81 116 LEU A O 1
ATOM 951 N N . LYS A 1 117 ? 10.367 -11.016 -5.047 1 92.19 117 LYS A N 1
ATOM 952 C CA . LYS A 1 117 ? 11.719 -11.258 -5.539 1 92.19 117 LYS A CA 1
ATOM 953 C C . LYS A 1 117 ? 12.211 -12.641 -5.145 1 92.19 117 LYS A C 1
ATOM 955 O O . LYS A 1 117 ? 12.727 -13.391 -5.984 1 92.19 117 LYS A O 1
ATOM 960 N N . GLN A 1 118 ? 12.055 -12.945 -3.916 1 92.44 118 GLN A N 1
ATOM 961 C CA . GLN A 1 118 ? 12.484 -14.25 -3.42 1 92.44 118 GLN A CA 1
ATOM 962 C C . GLN A 1 118 ? 11.727 -15.383 -4.117 1 92.44 118 GLN A C 1
ATOM 964 O O . GLN A 1 118 ? 12.312 -16.406 -4.465 1 92.44 118 GLN A O 1
ATOM 969 N N . LEU A 1 119 ? 10.539 -15.195 -4.301 1 94.69 119 LEU A N 1
ATOM 970 C CA . LEU A 1 119 ? 9.703 -16.203 -4.957 1 94.69 119 LEU A CA 1
ATOM 971 C C . LEU A 1 119 ? 10.148 -16.406 -6.402 1 94.69 119 LEU A C 1
ATOM 973 O O . LEU A 1 119 ? 10.258 -17.547 -6.863 1 94.69 119 LEU A O 1
ATOM 977 N N . ALA A 1 120 ? 10.32 -15.367 -7.09 1 95 120 ALA A N 1
ATOM 978 C CA . ALA A 1 120 ? 10.766 -15.438 -8.477 1 95 120 ALA A CA 1
ATOM 979 C C . ALA A 1 120 ? 12.086 -16.188 -8.594 1 95 120 ALA A C 1
ATOM 981 O O . ALA A 1 120 ? 12.227 -17.062 -9.461 1 95 120 ALA A O 1
ATOM 982 N N . LEU A 1 121 ? 12.945 -15.836 -7.715 1 94.5 121 LEU A N 1
ATOM 983 C CA . LEU A 1 121 ? 14.242 -16.516 -7.707 1 94.5 121 LEU A CA 1
ATOM 984 C C . LEU A 1 121 ? 14.07 -18 -7.422 1 94.5 121 LEU A C 1
ATOM 986 O O . LEU A 1 121 ? 14.703 -18.844 -8.078 1 94.5 121 LEU A O 1
ATOM 990 N N . TYR A 1 122 ? 13.305 -18.281 -6.52 1 94.31 122 TYR A N 1
ATOM 991 C CA . TYR A 1 122 ? 13.039 -19.656 -6.148 1 94.31 122 TYR A CA 1
ATOM 992 C C . TYR A 1 122 ? 12.438 -20.438 -7.316 1 94.31 122 TYR A C 1
ATOM 994 O O . TYR A 1 122 ? 12.891 -21.531 -7.633 1 94.31 122 TYR A O 1
ATOM 1002 N N . LEU A 1 123 ? 11.477 -19.891 -7.996 1 95.5 123 LEU A N 1
ATOM 1003 C CA . LEU A 1 123 ? 10.742 -20.547 -9.078 1 95.5 123 LEU A CA 1
ATOM 1004 C C . LEU A 1 123 ? 11.656 -20.781 -10.281 1 95.5 123 LEU A C 1
ATOM 1006 O O . LEU A 1 123 ? 11.484 -21.766 -11 1 95.5 123 LEU A O 1
ATOM 1010 N N . LYS A 1 124 ? 12.602 -19.938 -10.406 1 95.88 124 LYS A N 1
ATOM 1011 C CA . LYS A 1 124 ? 13.461 -20.016 -11.586 1 95.88 124 LYS A CA 1
ATOM 1012 C C . LYS A 1 124 ? 14.578 -21.031 -11.391 1 95.88 124 LYS A C 1
ATOM 1014 O O . LYS A 1 124 ? 15.258 -21.406 -12.352 1 95.88 124 LYS A O 1
ATOM 1019 N N . GLN A 1 125 ? 14.797 -21.406 -10.211 1 94.81 125 GLN A N 1
ATOM 1020 C CA . GLN A 1 125 ? 15.828 -22.406 -9.961 1 94.81 125 GLN A CA 1
ATOM 1021 C C . GLN A 1 125 ? 15.57 -23.688 -10.742 1 94.81 125 GLN A C 1
ATOM 1023 O O . GLN A 1 125 ? 14.422 -24.125 -10.859 1 94.81 125 GLN A O 1
ATOM 1028 N N . ASP A 1 126 ? 16.656 -24.297 -11.195 1 95.25 126 ASP A N 1
ATOM 1029 C CA . ASP A 1 126 ? 16.531 -25.531 -11.977 1 95.25 126 ASP A CA 1
ATOM 1030 C C . ASP A 1 126 ? 15.859 -26.625 -11.164 1 95.25 126 ASP A C 1
ATOM 1032 O O . ASP A 1 126 ? 15.031 -27.375 -11.695 1 95.25 126 ASP A O 1
ATOM 1036 N N . LYS A 1 127 ? 16.266 -26.734 -9.945 1 94.31 127 LYS A N 1
ATOM 1037 C CA . LYS A 1 127 ? 15.68 -27.75 -9.078 1 94.31 127 LYS A CA 1
ATOM 1038 C C . LYS A 1 127 ? 14.172 -27.562 -8.953 1 94.31 127 LYS A C 1
ATOM 1040 O O . LYS A 1 127 ? 13.414 -28.531 -9.023 1 94.31 127 LYS A O 1
ATOM 1045 N N . THR A 1 128 ? 13.734 -26.391 -8.734 1 94.81 128 THR A N 1
ATOM 1046 C CA . THR A 1 128 ? 12.305 -26.094 -8.609 1 94.81 128 THR A CA 1
ATOM 1047 C C . THR A 1 128 ? 11.578 -26.406 -9.914 1 94.81 128 THR A C 1
ATOM 1049 O O . THR A 1 128 ? 10.477 -26.969 -9.891 1 94.81 128 THR A O 1
ATOM 1052 N N . GLN A 1 129 ? 12.188 -26.047 -11.031 1 94.94 129 GLN A N 1
ATOM 1053 C CA . GLN A 1 129 ? 11.594 -26.359 -12.328 1 94.94 129 GLN A CA 1
ATOM 1054 C C . GLN A 1 129 ? 11.375 -27.859 -12.492 1 94.94 129 GLN A C 1
ATOM 1056 O O . GLN A 1 129 ? 10.375 -28.281 -13.062 1 94.94 129 GLN A O 1
ATOM 1061 N N . GLN A 1 130 ? 12.258 -28.594 -11.984 1 94.62 130 GLN A N 1
ATOM 1062 C CA . GLN A 1 130 ? 12.133 -30.047 -12.039 1 94.62 130 GLN A CA 1
ATOM 1063 C C . GLN A 1 130 ? 10.938 -30.516 -11.219 1 94.62 130 GLN A C 1
ATOM 1065 O O . GLN A 1 130 ? 10.273 -31.5 -11.586 1 94.62 130 GLN A O 1
ATOM 1070 N N . TYR A 1 131 ? 10.695 -29.844 -10.078 1 94.5 131 TYR A N 1
ATOM 1071 C CA . TYR A 1 131 ? 9.531 -30.188 -9.266 1 94.5 131 TYR A CA 1
ATOM 1072 C C . TYR A 1 131 ? 8.25 -30.062 -10.07 1 94.5 131 TYR A C 1
ATOM 1074 O O . TYR A 1 131 ? 7.387 -30.953 -10.031 1 94.5 131 TYR A O 1
ATOM 1082 N N . PHE A 1 132 ? 8.141 -29 -10.859 1 95.25 132 PHE A N 1
ATOM 1083 C CA . PHE A 1 132 ? 6.953 -28.75 -11.664 1 95.25 132 PHE A CA 1
ATOM 1084 C C . PHE A 1 132 ? 6.801 -29.812 -12.75 1 95.25 132 PHE A C 1
ATOM 1086 O O . PHE A 1 132 ? 5.68 -30.188 -13.102 1 95.25 132 PHE A O 1
ATOM 1093 N N . GLN A 1 133 ? 7.855 -30.281 -13.188 1 92.56 133 GLN A N 1
ATOM 1094 C CA . GLN A 1 133 ? 7.84 -31.266 -14.266 1 92.56 133 GLN A CA 1
ATOM 1095 C C . GLN A 1 133 ? 7.504 -32.656 -13.742 1 92.56 133 GLN A C 1
ATOM 1097 O O . GLN A 1 133 ? 6.824 -33.438 -14.414 1 92.56 133 GLN A O 1
ATOM 1102 N N . GLN A 1 134 ? 7.895 -32.875 -12.547 1 90.75 134 GLN A N 1
ATOM 1103 C CA . GLN A 1 134 ? 7.832 -34.219 -12.023 1 90.75 134 GLN A CA 1
ATOM 1104 C C . GLN A 1 134 ? 6.559 -34.438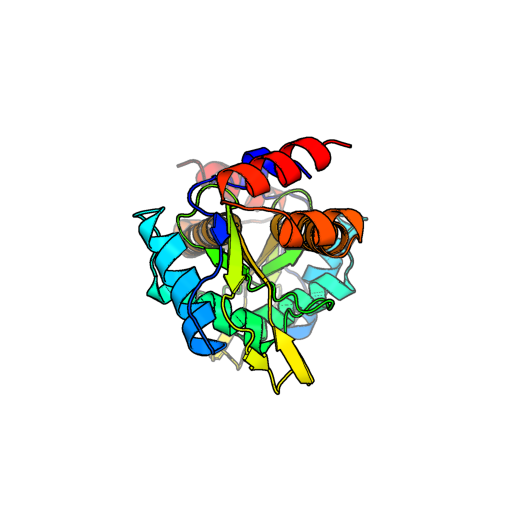 -11.211 1 90.75 134 GLN A C 1
ATOM 1106 O O . GLN A 1 134 ? 6.148 -35.594 -10.992 1 90.75 134 GLN A O 1
ATOM 1111 N N . ALA A 1 135 ? 6.039 -33.406 -10.758 1 92.62 135 ALA A N 1
ATOM 1112 C CA . ALA A 1 135 ? 4.883 -33.562 -9.875 1 92.62 135 ALA A CA 1
ATOM 1113 C C . ALA A 1 135 ? 3.727 -34.25 -10.586 1 92.62 135 ALA A C 1
ATOM 1115 O O . ALA A 1 135 ? 3.338 -33.844 -11.688 1 92.62 135 ALA A O 1
ATOM 1116 N N . GLU A 1 136 ? 3.203 -35.25 -9.945 1 92.5 136 GLU A N 1
ATOM 1117 C CA . GLU A 1 136 ? 2.117 -36.031 -10.531 1 92.5 136 GLU A CA 1
ATOM 1118 C C . GLU A 1 136 ? 0.755 -35.469 -10.125 1 92.5 136 GLU A C 1
ATOM 1120 O O . GLU A 1 136 ? -0.242 -35.719 -10.82 1 92.5 136 GLU A O 1
ATOM 1125 N N . ASN A 1 137 ? 0.73 -34.938 -8.977 1 94.38 137 ASN A N 1
ATOM 1126 C CA . ASN A 1 137 ? -0.48 -34.312 -8.445 1 94.38 137 ASN A CA 1
ATOM 1127 C C . ASN A 1 137 ? -0.152 -33.156 -7.523 1 94.38 137 ASN A C 1
ATOM 1129 O O . ASN A 1 137 ? 1.019 -32.844 -7.27 1 94.38 137 ASN A O 1
ATOM 1133 N N . SER A 1 138 ? -1.199 -32.5 -7.141 1 95.25 138 SER A N 1
ATOM 1134 C CA . SER A 1 138 ? -1.035 -31.297 -6.328 1 95.25 138 SER A CA 1
ATOM 1135 C C . SER A 1 138 ? -0.32 -31.609 -5.016 1 95.25 138 SER A C 1
ATOM 1137 O O . SER A 1 138 ? 0.471 -30.797 -4.523 1 95.25 138 SER A O 1
ATOM 1139 N N . GLU A 1 139 ? -0.601 -32.719 -4.422 1 94.94 139 GLU A N 1
ATOM 1140 C CA . GLU A 1 139 ? 0.034 -33.125 -3.172 1 94.94 139 GLU A CA 1
ATOM 1141 C C . GLU A 1 139 ? 1.538 -33.312 -3.352 1 94.94 139 GLU A C 1
ATOM 1143 O O . GLU A 1 139 ? 2.326 -32.906 -2.5 1 94.94 139 GLU A O 1
ATOM 1148 N N . ASP A 1 140 ? 1.889 -33.906 -4.43 1 94.38 140 ASP A N 1
ATOM 1149 C CA . ASP A 1 140 ? 3.301 -34.125 -4.734 1 94.38 140 ASP A CA 1
ATOM 1150 C C . ASP A 1 140 ? 4.035 -32.781 -4.859 1 94.38 140 ASP A C 1
ATOM 1152 O O . ASP A 1 140 ? 5.086 -32.594 -4.246 1 94.38 140 ASP A O 1
ATOM 1156 N N . LEU A 1 141 ? 3.496 -31.922 -5.641 1 95.12 141 LEU A N 1
ATOM 1157 C CA . LEU A 1 141 ? 4.129 -30.625 -5.844 1 95.12 141 LEU A CA 1
ATOM 1158 C C . LEU A 1 141 ? 4.207 -29.844 -4.535 1 95.12 141 LEU A C 1
ATOM 1160 O O . LEU A 1 141 ? 5.238 -29.234 -4.23 1 95.12 141 LEU A O 1
ATOM 1164 N N . TYR A 1 142 ? 3.133 -29.844 -3.775 1 94.69 142 TYR A N 1
ATOM 1165 C CA . TYR A 1 142 ? 3.109 -29.188 -2.475 1 94.69 142 TYR A CA 1
ATOM 1166 C C . TYR A 1 142 ? 4.258 -29.672 -1.597 1 94.69 142 TYR A C 1
ATOM 1168 O O . TYR A 1 142 ? 5 -28.859 -1.035 1 94.69 142 TYR A O 1
ATOM 1176 N N . ASN A 1 143 ? 4.434 -30.938 -1.547 1 91.88 143 ASN A N 1
ATOM 1177 C CA . ASN A 1 143 ? 5.465 -31.531 -0.705 1 91.88 143 ASN A CA 1
ATOM 1178 C C . ASN A 1 143 ? 6.863 -31.141 -1.181 1 91.88 143 ASN A C 1
ATOM 1180 O O . ASN A 1 143 ? 7.75 -30.891 -0.366 1 91.88 143 ASN A O 1
ATOM 1184 N N . LEU A 1 144 ? 6.969 -31.156 -2.441 1 89.69 144 LEU A N 1
ATOM 1185 C CA . LEU A 1 144 ? 8.273 -30.812 -3.008 1 89.69 144 LEU A CA 1
ATOM 1186 C C . LEU A 1 144 ? 8.633 -29.375 -2.715 1 89.69 144 LEU A C 1
ATOM 1188 O O . LEU A 1 144 ? 9.773 -29.062 -2.354 1 89.69 144 LEU A O 1
ATOM 1192 N N . ILE A 1 145 ? 7.668 -28.484 -2.793 1 89.31 145 ILE A N 1
ATOM 1193 C CA . ILE A 1 145 ? 7.906 -27.062 -2.641 1 89.31 145 ILE A CA 1
ATOM 1194 C C . ILE A 1 145 ? 8.094 -26.719 -1.164 1 89.31 145 ILE A C 1
ATOM 1196 O O . ILE A 1 145 ? 8.961 -25.906 -0.811 1 89.31 145 ILE A O 1
ATOM 1200 N N . ILE A 1 146 ? 7.336 -27.266 -0.292 1 85.94 146 ILE A N 1
ATOM 1201 C CA . ILE A 1 146 ? 7.363 -26.922 1.123 1 85.94 146 ILE A CA 1
ATOM 1202 C C . ILE A 1 146 ? 8.586 -27.547 1.79 1 85.94 146 ILE A C 1
ATOM 1204 O O . ILE A 1 146 ? 9.156 -26.969 2.717 1 85.94 146 ILE A O 1
ATOM 1208 N N . ASN A 1 147 ? 8.961 -28.609 1.39 1 82 147 ASN A N 1
ATOM 1209 C CA . ASN A 1 147 ? 10.086 -29.297 2.018 1 82 147 ASN A CA 1
ATOM 1210 C C . ASN A 1 147 ? 11.422 -28.703 1.581 1 82 147 ASN A C 1
ATOM 1212 O O . ASN A 1 147 ? 12.445 -28.922 2.238 1 82 147 ASN A O 1
ATOM 1216 N N . THR A 1 148 ? 11.461 -27.984 0.56 1 72.31 148 THR A N 1
ATOM 1217 C CA . THR A 1 148 ? 12.727 -27.469 0.053 1 72.31 148 THR A CA 1
ATOM 1218 C C . THR A 1 148 ? 12.852 -25.969 0.31 1 72.31 148 THR A C 1
ATOM 1220 O O . THR A 1 148 ? 13.938 -25.406 0.206 1 72.31 148 THR A O 1
ATOM 1223 N N . SER A 1 149 ? 11.75 -25.25 0.417 1 64.25 149 SER A N 1
ATOM 1224 C CA . SER A 1 149 ? 11.797 -23.797 0.578 1 64.25 149 SER A CA 1
ATOM 1225 C C . SER A 1 149 ? 12.453 -23.406 1.897 1 64.25 149 SER A C 1
ATOM 1227 O O . SER A 1 149 ? 12.859 -22.25 2.084 1 64.25 149 SER A O 1
ATOM 1229 N N . ASN A 1 150 ? 12.547 -24.188 3.018 1 55.28 150 ASN A N 1
ATOM 1230 C CA . ASN A 1 150 ? 13.172 -23.906 4.305 1 55.28 150 ASN A CA 1
ATOM 1231 C C . ASN A 1 150 ? 14.695 -24.016 4.223 1 55.28 150 ASN A C 1
ATOM 1233 O O . ASN A 1 150 ? 15.383 -23.875 5.234 1 55.28 150 ASN A O 1
ATOM 1237 N N . GLU A 1 151 ? 15.32 -24.281 3.072 1 46.66 151 GLU A N 1
ATOM 1238 C CA . GLU A 1 151 ? 16.781 -24.391 3.07 1 46.66 151 GLU A CA 1
ATOM 1239 C C . GLU A 1 151 ? 17.422 -23.109 2.531 1 46.66 151 GLU A C 1
ATOM 1241 O O . GLU A 1 151 ? 16.844 -22.422 1.683 1 46.66 151 GLU A O 1
ATOM 1246 N N . MET B 1 1 ? 11.953 -17.719 2.805 1 76.44 1 MET B N 1
ATOM 1247 C CA . MET B 1 1 ? 10.523 -17.672 2.496 1 76.44 1 MET B CA 1
ATOM 1248 C C . MET B 1 1 ? 9.805 -18.906 3.049 1 76.44 1 MET B C 1
ATOM 1250 O O . MET B 1 1 ? 10.273 -20.031 2.869 1 76.44 1 MET B O 1
ATOM 1254 N N . ASN B 1 2 ? 8.742 -18.594 3.92 1 82.81 2 ASN B N 1
ATOM 1255 C CA . ASN B 1 2 ? 7.941 -19.688 4.457 1 82.81 2 ASN B CA 1
ATOM 1256 C C . ASN B 1 2 ? 6.75 -20 3.557 1 82.81 2 ASN B C 1
ATOM 1258 O O . ASN B 1 2 ? 5.629 -19.578 3.836 1 82.81 2 ASN B O 1
ATOM 1262 N N . LEU B 1 3 ? 6.992 -20.828 2.549 1 88.38 3 LEU B N 1
ATOM 1263 C CA . LEU B 1 3 ? 5.969 -21.125 1.55 1 88.38 3 LEU B CA 1
ATOM 1264 C C . LEU B 1 3 ? 4.832 -21.922 2.158 1 88.38 3 LEU B C 1
ATOM 1266 O O . LEU B 1 3 ? 3.686 -21.828 1.712 1 88.38 3 LEU B O 1
ATOM 1270 N N . LYS B 1 4 ? 5.215 -22.672 3.189 1 86.62 4 LYS B N 1
ATOM 1271 C CA . LYS B 1 4 ? 4.199 -23.484 3.857 1 86.62 4 LYS B CA 1
ATOM 1272 C C . LYS B 1 4 ? 3.072 -22.609 4.406 1 86.62 4 LYS B C 1
ATOM 1274 O O . LYS B 1 4 ? 1.907 -23.016 4.395 1 86.62 4 LYS B O 1
ATOM 1279 N N . ALA B 1 5 ? 3.412 -21.516 4.836 1 86.94 5 ALA B N 1
ATOM 1280 C CA . ALA B 1 5 ? 2.438 -20.594 5.422 1 86.94 5 ALA B CA 1
ATOM 1281 C C . ALA B 1 5 ? 1.644 -19.875 4.336 1 86.94 5 ALA B C 1
ATOM 1283 O O . ALA B 1 5 ? 0.559 -19.344 4.598 1 86.94 5 ALA B O 1
ATOM 1284 N N . LEU B 1 6 ? 2.115 -19.891 3.162 1 92.56 6 LEU B N 1
ATOM 1285 C CA . LEU B 1 6 ? 1.55 -19.047 2.109 1 92.56 6 LEU B CA 1
ATOM 1286 C C . LEU B 1 6 ? 0.684 -19.875 1.164 1 92.56 6 LEU B C 1
ATOM 1288 O O . LEU B 1 6 ? -0.163 -19.328 0.454 1 92.56 6 LEU B O 1
ATOM 1292 N N . ILE B 1 7 ? 0.931 -21.141 1.218 1 93.44 7 ILE B N 1
ATOM 1293 C CA . ILE B 1 7 ? 0.312 -21.984 0.196 1 93.44 7 ILE B CA 1
ATOM 1294 C C . ILE B 1 7 ? -0.596 -23.016 0.857 1 93.44 7 ILE B C 1
ATOM 1296 O O . ILE B 1 7 ? -0.19 -23.688 1.807 1 93.44 7 ILE B O 1
ATOM 1300 N N . ASP B 1 8 ? -1.804 -23.078 0.412 1 90.94 8 ASP B N 1
ATOM 1301 C CA . ASP B 1 8 ? -2.691 -24.203 0.687 1 90.94 8 ASP B CA 1
ATOM 1302 C C . ASP B 1 8 ? -2.672 -25.219 -0.461 1 90.94 8 ASP B C 1
ATOM 1304 O O . ASP B 1 8 ? -2.689 -24.828 -1.632 1 90.94 8 ASP B O 1
ATOM 1308 N N . LYS B 1 9 ? -2.684 -26.469 -0.097 1 91.69 9 LYS B N 1
ATOM 1309 C CA . LYS B 1 9 ? -2.658 -27.516 -1.106 1 91.69 9 LYS B CA 1
ATOM 1310 C C . LYS B 1 9 ? -3.777 -27.328 -2.127 1 91.69 9 LYS B C 1
ATOM 1312 O O . LYS B 1 9 ? -3.592 -27.594 -3.316 1 91.69 9 LYS B O 1
ATOM 1317 N N . LYS B 1 10 ? -4.902 -26.859 -1.689 1 94.38 10 LYS B N 1
ATOM 1318 C CA . LYS B 1 10 ? -6.07 -26.703 -2.555 1 94.38 10 LYS B CA 1
ATOM 1319 C C . LYS B 1 10 ? -5.84 -25.609 -3.596 1 94.38 10 LYS B C 1
ATOM 1321 O O . LYS B 1 10 ? -6.574 -25.531 -4.582 1 94.38 10 LYS B O 1
ATOM 1326 N N . ASN B 1 11 ? -4.816 -24.828 -3.342 1 95.81 11 ASN B N 1
ATOM 1327 C CA . ASN B 1 11 ? -4.52 -23.719 -4.25 1 95.81 11 ASN B CA 1
ATOM 1328 C C . ASN B 1 11 ? -3.371 -24.062 -5.195 1 95.81 11 ASN B C 1
ATOM 1330 O O . ASN B 1 11 ? -2.75 -23.172 -5.777 1 95.81 11 ASN B O 1
ATOM 1334 N N . ILE B 1 12 ? -3.086 -25.297 -5.281 1 97.06 12 ILE B N 1
ATOM 1335 C CA . ILE B 1 12 ? -2.215 -25.812 -6.324 1 97.06 12 ILE B CA 1
ATOM 1336 C C . ILE B 1 12 ? -3.047 -26.562 -7.367 1 97.06 12 ILE B C 1
ATOM 1338 O O . ILE B 1 12 ? -3.664 -27.578 -7.066 1 97.06 12 ILE B O 1
ATOM 1342 N N . ILE B 1 13 ? -3.088 -26.031 -8.531 1 97.38 13 ILE B N 1
ATOM 1343 C CA . ILE B 1 13 ? -3.877 -26.594 -9.617 1 97.38 13 ILE B CA 1
ATOM 1344 C C . ILE B 1 13 ? -2.953 -27.016 -10.758 1 97.38 13 ILE B C 1
ATOM 1346 O O . ILE B 1 13 ? -2.27 -26.172 -11.359 1 97.38 13 ILE B O 1
ATOM 1350 N N . LEU B 1 14 ? -2.934 -28.297 -11.094 1 97.31 14 LEU B N 1
ATOM 1351 C CA . LEU B 1 14 ? -2.08 -28.797 -12.164 1 97.31 14 LEU B CA 1
ATOM 1352 C C . LEU B 1 14 ? -2.881 -29 -13.445 1 97.31 14 LEU B C 1
ATOM 1354 O O . LEU B 1 14 ? -4.055 -29.375 -13.398 1 97.31 14 LEU B O 1
ATOM 1358 N N . ASN B 1 15 ? -2.275 -28.734 -14.547 1 97.19 15 ASN B N 1
ATOM 1359 C CA . ASN B 1 15 ? -2.812 -29.016 -15.875 1 97.19 15 ASN B CA 1
ATOM 1360 C C . ASN B 1 15 ? -4.137 -28.297 -16.109 1 97.19 15 ASN B C 1
ATOM 1362 O O . ASN B 1 15 ? -5.113 -28.906 -16.547 1 97.19 15 ASN B O 1
ATOM 1366 N N . LEU B 1 16 ? -4.176 -27.078 -15.688 1 97.25 16 LEU B N 1
ATOM 1367 C CA . LEU B 1 16 ? -5.359 -26.266 -15.922 1 97.25 16 LEU B CA 1
ATOM 1368 C C . LEU B 1 16 ? -5.586 -26.047 -17.422 1 97.25 16 LEU B C 1
ATOM 1370 O O . LEU B 1 16 ? -4.648 -25.719 -18.156 1 97.25 16 LEU B O 1
ATOM 1374 N N . ASN B 1 17 ? -6.816 -26.234 -17.797 1 97.31 17 ASN B N 1
ATOM 1375 C CA . ASN B 1 17 ? -7.16 -26.094 -19.219 1 97.31 17 ASN B CA 1
ATOM 1376 C C . ASN B 1 17 ? -7.594 -24.672 -19.562 1 97.31 17 ASN B C 1
ATOM 1378 O O . ASN B 1 17 ? -8.789 -24.391 -19.672 1 97.31 17 ASN B O 1
ATOM 1382 N N . ILE B 1 18 ? -6.633 -23.828 -19.734 1 94.69 18 ILE B N 1
ATOM 1383 C CA . ILE B 1 18 ? -6.82 -22.438 -20.109 1 94.69 18 ILE B CA 1
ATOM 1384 C C . ILE B 1 18 ? -5.773 -22.031 -21.141 1 94.69 18 ILE B C 1
ATOM 1386 O O . ILE B 1 18 ? -4.609 -22.422 -21.047 1 94.69 18 ILE B O 1
ATOM 1390 N N . GLU B 1 19 ? -6.23 -21.219 -22.141 1 91 19 GLU B N 1
ATOM 1391 C CA . GLU B 1 19 ? -5.305 -21 -23.234 1 91 19 GLU B CA 1
ATOM 1392 C C . GLU B 1 19 ? -5.141 -19.5 -23.516 1 91 19 GLU B C 1
ATOM 1394 O O . GLU B 1 19 ? -4.836 -19.109 -24.656 1 91 19 GLU B O 1
ATOM 1399 N N . SER B 1 20 ? -5.496 -18.688 -22.547 1 94.44 20 SER B N 1
ATOM 1400 C CA . SER B 1 20 ? -5.277 -17.266 -22.734 1 94.44 20 SER B CA 1
ATOM 1401 C C . SER B 1 20 ? -4.984 -16.562 -21.406 1 94.44 20 SER B C 1
ATOM 1403 O O . SER B 1 20 ? -5.457 -16.984 -20.359 1 94.44 20 SER B O 1
ATOM 1405 N N . LYS B 1 21 ? -4.309 -15.438 -21.562 1 95.88 21 LYS B N 1
ATOM 1406 C CA . LYS B 1 21 ? -3.949 -14.625 -20.391 1 95.88 21 LYS B CA 1
ATOM 1407 C C . LYS B 1 21 ? -5.195 -14.109 -19.688 1 95.88 21 LYS B C 1
ATOM 1409 O O . LYS B 1 21 ? -5.262 -14.133 -18.453 1 95.88 21 LYS B O 1
ATOM 1414 N N . LYS B 1 22 ? -6.105 -13.609 -20.453 1 96.31 22 LYS B N 1
ATOM 1415 C CA . LYS B 1 22 ? -7.344 -13.07 -19.906 1 96.31 22 LYS B CA 1
ATOM 1416 C C . LYS B 1 22 ? -8.062 -14.117 -19.047 1 96.31 22 LYS B C 1
ATOM 1418 O O . LYS B 1 22 ? -8.43 -13.836 -17.906 1 96.31 22 LYS B O 1
ATOM 1423 N N . ARG B 1 23 ? -8.266 -15.242 -19.609 1 97.44 23 ARG B N 1
ATOM 1424 C CA . ARG B 1 23 ? -8.953 -16.312 -18.906 1 97.44 23 ARG B CA 1
ATOM 1425 C C . ARG B 1 23 ? -8.164 -16.766 -17.688 1 97.44 23 ARG B C 1
ATOM 1427 O O . ARG B 1 23 ? -8.742 -17.141 -16.656 1 97.44 23 ARG B O 1
ATOM 1434 N N . LEU B 1 24 ? -6.867 -16.781 -17.812 1 98 24 LEU B N 1
ATOM 1435 C CA . LEU B 1 24 ? -6.008 -17.141 -16.703 1 98 24 LEU B CA 1
ATOM 1436 C C . LEU B 1 24 ? -6.16 -16.156 -15.547 1 98 24 LEU B C 1
ATOM 1438 O O . LEU B 1 24 ? -6.305 -16.562 -14.391 1 98 24 LEU B O 1
ATOM 1442 N N . ILE B 1 25 ? -6.164 -14.891 -15.773 1 98 25 ILE B N 1
ATOM 1443 C CA . ILE B 1 25 ? -6.328 -13.852 -14.766 1 98 25 ILE B CA 1
ATOM 1444 C C . ILE B 1 25 ? -7.703 -13.977 -14.117 1 98 25 ILE B C 1
ATOM 1446 O O . ILE B 1 25 ? -7.832 -13.867 -12.891 1 98 25 ILE B O 1
ATOM 1450 N N . GLU B 1 26 ? -8.688 -14.266 -14.922 1 98.25 26 GLU B N 1
ATOM 1451 C CA . GLU B 1 26 ? -10.031 -14.484 -14.406 1 98.25 26 GLU B CA 1
ATOM 1452 C C . GLU B 1 26 ? -10.07 -15.68 -13.461 1 98.25 26 GLU B C 1
ATOM 1454 O O . GLU B 1 26 ? -10.75 -15.641 -12.43 1 98.25 26 GLU B O 1
ATOM 1459 N N . PHE B 1 27 ? -9.406 -16.703 -13.867 1 98.5 27 PHE B N 1
ATOM 1460 C CA . PHE B 1 27 ? -9.336 -17.891 -13.016 1 98.5 27 PHE B CA 1
ATOM 1461 C C . PHE B 1 27 ? -8.766 -17.547 -11.648 1 98.5 27 PHE B C 1
ATOM 1463 O O . PHE B 1 27 ? -9.328 -17.938 -10.617 1 98.5 27 PHE B O 1
ATOM 1470 N N . PHE B 1 28 ? -7.668 -16.781 -11.578 1 98.5 28 PHE B N 1
ATOM 1471 C CA . PHE B 1 28 ? -7.023 -16.406 -10.32 1 98.5 28 PHE B CA 1
ATOM 1472 C C . PHE B 1 28 ? -7.969 -15.578 -9.461 1 98.5 28 PHE B C 1
ATOM 1474 O O . PHE B 1 28 ? -8.086 -15.812 -8.258 1 98.5 28 PHE B O 1
ATOM 1481 N N . ALA B 1 29 ? -8.586 -14.633 -10.07 1 98.44 29 ALA B N 1
ATOM 1482 C CA . ALA B 1 29 ? -9.516 -13.781 -9.336 1 98.44 29 ALA B CA 1
ATOM 1483 C C . ALA B 1 29 ? -10.656 -14.602 -8.742 1 98.44 29 ALA B C 1
ATOM 1485 O O . ALA B 1 29 ? -11.023 -14.422 -7.582 1 98.44 29 ALA B O 1
ATOM 1486 N N . ASN B 1 30 ? -11.172 -15.508 -9.539 1 98.06 30 ASN B N 1
ATOM 1487 C CA . ASN B 1 30 ? -12.25 -16.391 -9.094 1 98.06 30 ASN B CA 1
ATOM 1488 C C . ASN B 1 30 ? -11.797 -17.297 -7.953 1 98.06 30 ASN B C 1
ATOM 1490 O O . ASN B 1 30 ? -12.5 -17.438 -6.953 1 98.06 30 ASN B O 1
ATOM 1494 N N . ARG B 1 31 ? -10.664 -17.844 -8.078 1 97.62 31 ARG B N 1
ATOM 1495 C CA . ARG B 1 31 ? -10.148 -18.812 -7.113 1 97.62 31 ARG B CA 1
ATOM 1496 C C . ARG B 1 31 ? -9.938 -18.172 -5.75 1 97.62 31 ARG B C 1
ATOM 1498 O O . ARG B 1 31 ? -10.32 -18.734 -4.723 1 97.62 31 ARG B O 1
ATOM 1505 N N . ILE B 1 32 ? -9.312 -17.016 -5.715 1 97.31 32 ILE B N 1
ATOM 1506 C CA . ILE B 1 32 ? -9.039 -16.359 -4.438 1 97.31 32 ILE B CA 1
ATOM 1507 C C . ILE B 1 32 ? -10.344 -15.914 -3.793 1 97.31 32 ILE B C 1
ATOM 1509 O O . ILE B 1 32 ? -10.516 -16.031 -2.578 1 97.31 32 ILE B O 1
ATOM 1513 N N . ALA B 1 33 ? -11.273 -15.469 -4.574 1 96.69 33 ALA B N 1
ATOM 1514 C CA . ALA B 1 33 ? -12.562 -15.031 -4.051 1 96.69 33 ALA B CA 1
ATOM 1515 C C . ALA B 1 33 ? -13.375 -16.219 -3.52 1 96.69 33 ALA B C 1
ATOM 1517 O O . ALA B 1 33 ? -14.109 -16.078 -2.541 1 96.69 33 ALA B O 1
ATOM 1518 N N . ASP B 1 34 ? -13.219 -17.297 -4.184 1 95.38 34 ASP B N 1
ATOM 1519 C CA . ASP B 1 34 ? -13.922 -18.5 -3.762 1 95.38 34 ASP B CA 1
ATOM 1520 C C . ASP B 1 34 ? -13.359 -19.031 -2.445 1 95.38 34 ASP B C 1
ATOM 1522 O O . ASP B 1 34 ? -14.094 -19.594 -1.63 1 95.38 34 ASP B O 1
ATOM 1526 N N . THR B 1 35 ? -12.094 -18.922 -2.266 1 91.75 35 THR B N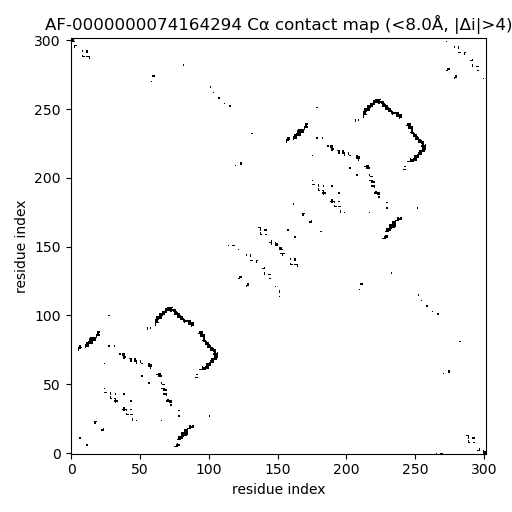 1
ATOM 1527 C CA . THR B 1 35 ? -11.406 -19.438 -1.09 1 91.75 35 THR B CA 1
ATOM 1528 C C . THR B 1 35 ? -11.625 -18.531 0.116 1 91.75 35 THR B C 1
ATOM 1530 O O . THR B 1 35 ? -11.656 -19 1.255 1 91.75 35 THR B O 1
ATOM 1533 N N . TYR B 1 36 ? -11.844 -17.25 -0.174 1 91.75 36 TYR B N 1
ATOM 1534 C CA . TYR B 1 36 ? -12.031 -16.266 0.888 1 91.75 36 TYR B CA 1
ATOM 1535 C C . TYR B 1 36 ? -13.305 -15.453 0.662 1 91.75 36 TYR B C 1
ATOM 1537 O O . TYR B 1 36 ? -13.312 -14.508 -0.124 1 91.75 36 TYR B O 1
ATOM 1545 N N . PRO B 1 37 ? -14.281 -15.672 1.44 1 89.06 37 PRO B N 1
ATOM 1546 C CA . PRO B 1 37 ? -15.617 -15.164 1.153 1 89.06 37 PRO B CA 1
ATOM 1547 C C . PRO B 1 37 ? -15.695 -13.641 1.226 1 89.06 37 PRO B C 1
ATOM 1549 O O . PRO B 1 37 ? -16.562 -13.031 0.586 1 89.06 37 PRO B O 1
ATOM 1552 N N . ASP B 1 38 ? -14.875 -13 1.938 1 92 38 ASP B N 1
ATOM 1553 C CA . ASP B 1 38 ? -14.945 -11.547 2.086 1 92 38 ASP B CA 1
ATOM 1554 C C . ASP B 1 38 ? -14.211 -10.836 0.954 1 92 38 ASP B C 1
ATOM 1556 O O . ASP B 1 38 ? -14.203 -9.609 0.883 1 92 38 ASP B O 1
ATOM 1560 N N . VAL B 1 39 ? -13.727 -11.578 0.052 1 94.69 39 VAL B N 1
ATOM 1561 C CA . VAL B 1 39 ? -12.945 -11.039 -1.057 1 94.69 39 VAL B CA 1
ATOM 1562 C C . VAL B 1 39 ? -13.836 -10.891 -2.289 1 94.69 39 VAL B C 1
ATOM 1564 O O . VAL B 1 39 ? -14.578 -11.812 -2.643 1 94.69 39 VAL B O 1
ATOM 1567 N N . SER B 1 40 ? -13.797 -9.719 -2.906 1 96.62 40 SER B N 1
ATOM 1568 C CA . SER B 1 40 ? -14.555 -9.453 -4.125 1 96.62 40 SER B CA 1
ATOM 1569 C C . SER B 1 40 ? -13.773 -9.883 -5.363 1 96.62 40 SER B C 1
ATOM 1571 O O . SER B 1 40 ? -12.711 -9.32 -5.656 1 96.62 40 SER B O 1
ATOM 1573 N N . GLU B 1 41 ? -14.344 -10.805 -6.078 1 97.62 41 GLU B N 1
ATOM 1574 C CA . GLU B 1 41 ? -13.719 -11.25 -7.32 1 97.62 41 GLU B CA 1
ATOM 1575 C C . GLU B 1 41 ? -13.477 -10.078 -8.273 1 97.62 41 GLU B C 1
ATOM 1577 O O . GLU B 1 41 ? -12.398 -9.969 -8.859 1 97.62 41 GLU B O 1
ATOM 1582 N N . ASP B 1 42 ? -14.508 -9.227 -8.398 1 97.81 42 ASP B N 1
ATOM 1583 C CA . ASP B 1 42 ? -14.438 -8.094 -9.32 1 97.81 42 ASP B CA 1
ATOM 1584 C C . ASP B 1 42 ? -13.305 -7.145 -8.93 1 97.81 42 ASP B C 1
ATOM 1586 O O . ASP B 1 42 ? -12.586 -6.641 -9.797 1 97.81 42 ASP B O 1
ATOM 1590 N N . LEU B 1 43 ? -13.195 -6.953 -7.676 1 94.94 43 LEU B N 1
ATOM 1591 C CA . LEU B 1 43 ? -12.148 -6.043 -7.207 1 94.94 43 LEU B CA 1
ATOM 1592 C C . LEU B 1 43 ? -10.766 -6.648 -7.422 1 94.94 43 LEU B C 1
ATOM 1594 O O . LEU B 1 43 ? -9.828 -5.945 -7.809 1 94.94 43 LEU B O 1
ATOM 1598 N N . VAL B 1 44 ? -10.672 -7.891 -7.168 1 97.62 44 VAL B N 1
ATOM 1599 C CA . VAL B 1 44 ? -9.406 -8.57 -7.391 1 97.62 44 VAL B CA 1
ATOM 1600 C C . VAL B 1 44 ? -9.023 -8.477 -8.867 1 97.62 44 VAL B C 1
ATOM 1602 O O . VAL B 1 44 ? -7.875 -8.156 -9.195 1 97.62 44 VAL B O 1
ATOM 1605 N N . LEU B 1 45 ? -9.961 -8.805 -9.742 1 98.06 45 LEU B N 1
ATOM 1606 C CA . LEU B 1 45 ? -9.727 -8.734 -11.18 1 98.06 45 LEU B CA 1
ATOM 1607 C C . LEU B 1 45 ? -9.234 -7.352 -11.586 1 98.06 45 LEU B C 1
ATOM 1609 O O . LEU B 1 45 ? -8.234 -7.223 -12.297 1 98.06 45 LEU B O 1
ATOM 1613 N N . LYS B 1 46 ? -9.938 -6.359 -11.133 1 96.75 46 LYS B N 1
ATOM 1614 C CA . LYS B 1 46 ? -9.57 -4.977 -11.414 1 96.75 46 LYS B CA 1
ATOM 1615 C C . LYS B 1 46 ? -8.156 -4.676 -10.938 1 96.75 46 LYS B C 1
ATOM 1617 O O . LYS B 1 46 ? -7.371 -4.047 -11.648 1 96.75 46 LYS B O 1
ATOM 1622 N N . ASN B 1 47 ? -7.832 -5.148 -9.719 1 94.31 47 ASN B N 1
ATOM 1623 C CA . ASN B 1 47 ? -6.531 -4.8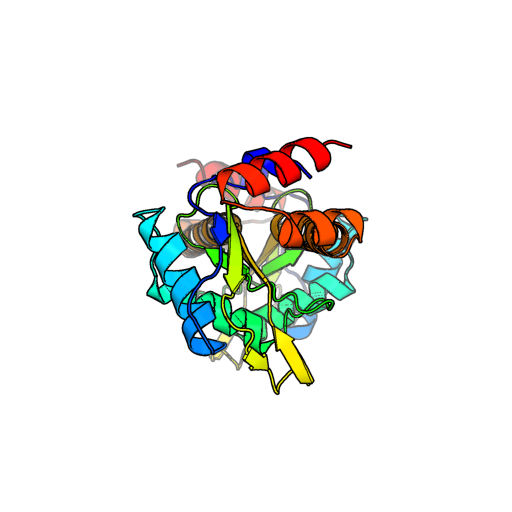71 -9.117 1 94.31 47 ASN B CA 1
ATOM 1624 C C . ASN B 1 47 ? -5.406 -5.574 -9.859 1 94.31 47 ASN B C 1
ATOM 1626 O O . ASN B 1 47 ? -4.316 -5.02 -10.016 1 94.31 47 ASN B O 1
ATOM 1630 N N . ILE B 1 48 ? -5.645 -6.77 -10.336 1 97.06 48 ILE B N 1
ATOM 1631 C CA . ILE B 1 48 ? -4.633 -7.473 -11.109 1 97.06 48 ILE B CA 1
ATOM 1632 C C . ILE B 1 48 ? -4.355 -6.707 -12.406 1 97.06 48 ILE B C 1
ATOM 1634 O O . ILE B 1 48 ? -3.199 -6.477 -12.766 1 97.06 48 ILE B O 1
ATOM 1638 N N . TYR B 1 49 ? -5.363 -6.277 -13.023 1 96.12 49 TYR B N 1
ATOM 1639 C CA . TYR B 1 49 ? -5.188 -5.559 -14.281 1 96.12 49 TYR B CA 1
ATOM 1640 C C . TYR B 1 49 ? -4.488 -4.223 -14.047 1 96.12 49 TYR B C 1
ATOM 1642 O O . TYR B 1 49 ? -3.668 -3.795 -14.867 1 96.12 49 TYR B O 1
ATOM 1650 N N . LYS B 1 50 ? -4.93 -3.553 -13.055 1 92.5 50 LYS B N 1
ATOM 1651 C CA . LYS B 1 50 ? -4.254 -2.305 -12.719 1 92.5 50 LYS B CA 1
ATOM 1652 C C . LYS B 1 50 ? -2.75 -2.514 -12.57 1 92.5 50 LYS B C 1
ATOM 1654 O O . LYS B 1 50 ? -1.957 -1.714 -13.078 1 92.5 50 LYS B O 1
ATOM 1659 N N . ARG B 1 51 ? -2.35 -3.525 -11.875 1 91.75 51 ARG B N 1
ATOM 1660 C CA . ARG B 1 51 ? -0.938 -3.854 -11.703 1 91.75 51 ARG B CA 1
ATOM 1661 C C . ARG B 1 51 ? -0.304 -4.238 -13.039 1 91.75 51 ARG B C 1
ATOM 1663 O O . ARG B 1 51 ? 0.844 -3.881 -13.312 1 91.75 51 ARG B O 1
ATOM 1670 N N . GLU B 1 52 ? -0.989 -4.977 -13.914 1 92.81 52 GLU B N 1
ATOM 1671 C CA . GLU B 1 52 ? -0.512 -5.445 -15.211 1 92.81 52 GLU B CA 1
ATOM 1672 C C . GLU B 1 52 ? -0.26 -4.273 -16.156 1 92.81 52 GLU B C 1
ATOM 1674 O O . GLU B 1 52 ? 0.61 -4.352 -17.031 1 92.81 52 GLU B O 1
ATOM 1679 N N . ARG B 1 53 ? -0.998 -3.232 -15.984 1 89.06 53 ARG B N 1
ATOM 1680 C CA . ARG B 1 53 ? -0.875 -2.059 -16.844 1 89.06 53 ARG B CA 1
ATOM 1681 C C . ARG B 1 53 ? 0.461 -1.356 -16.625 1 89.06 53 ARG B C 1
ATOM 1683 O O . ARG B 1 53 ? 0.987 -0.71 -17.531 1 89.06 53 ARG B O 1
ATOM 1690 N N . ILE B 1 54 ? 0.962 -1.441 -15.492 1 85.75 54 ILE B N 1
ATOM 1691 C CA . ILE B 1 54 ? 2.25 -0.832 -15.18 1 85.75 54 ILE B CA 1
ATOM 1692 C C . ILE B 1 54 ? 3.363 -1.568 -15.914 1 85.75 54 ILE B C 1
ATOM 1694 O O . ILE B 1 54 ? 4.336 -0.952 -16.359 1 85.75 54 ILE B O 1
ATOM 1698 N N . GLY B 1 55 ? 3.193 -2.896 -16.016 1 89.88 55 GLY B N 1
ATOM 1699 C CA . GLY B 1 55 ? 4.156 -3.762 -16.672 1 89.88 55 GLY B CA 1
ATOM 1700 C C . GLY B 1 55 ? 3.842 -5.238 -16.516 1 89.88 55 GLY B C 1
ATOM 1701 O O . GLY B 1 55 ? 3.139 -5.629 -15.586 1 89.88 55 GLY B O 1
ATOM 1702 N N . ASN B 1 56 ? 4.461 -5.938 -17.422 1 89.06 56 ASN B N 1
ATOM 1703 C CA . ASN B 1 56 ? 4.207 -7.371 -17.344 1 89.06 56 ASN B CA 1
ATOM 1704 C C . ASN B 1 56 ? 4.93 -8.008 -16.156 1 89.06 56 ASN B C 1
ATOM 1706 O O . ASN B 1 56 ? 5.918 -7.465 -15.672 1 89.06 56 ASN B O 1
ATOM 1710 N N . THR B 1 57 ? 4.422 -9.109 -15.672 1 94.12 57 THR B N 1
ATOM 1711 C CA . THR B 1 57 ? 4.992 -9.766 -14.508 1 94.12 57 THR B CA 1
ATOM 1712 C C . THR B 1 57 ? 5.508 -11.156 -14.867 1 94.12 57 THR B C 1
ATOM 1714 O O . THR B 1 57 ? 5.434 -12.086 -14.055 1 94.12 57 THR B O 1
ATOM 1717 N N . TYR B 1 58 ? 5.824 -11.32 -16.172 1 97.12 58 TYR B N 1
ATOM 1718 C CA . TYR B 1 58 ? 6.539 -12.508 -16.641 1 97.12 58 TYR B CA 1
ATOM 1719 C C . TYR B 1 58 ? 7.977 -12.516 -16.141 1 97.12 58 TYR B C 1
ATOM 1721 O O . TYR B 1 58 ? 8.68 -11.5 -16.234 1 97.12 58 TYR B O 1
ATOM 1729 N N . ILE B 1 59 ? 8.492 -13.648 -15.609 1 96.81 59 ILE B N 1
ATOM 1730 C CA . ILE B 1 59 ? 9.797 -13.617 -14.953 1 96.81 59 ILE B CA 1
ATOM 1731 C C . ILE B 1 59 ? 10.781 -14.492 -15.734 1 96.81 59 ILE B C 1
ATOM 1733 O O . ILE B 1 59 ? 11.945 -14.633 -15.336 1 96.81 59 ILE B O 1
ATOM 1737 N N . GLY B 1 60 ? 10.344 -15.078 -16.812 1 96.38 60 GLY B N 1
ATOM 1738 C CA . GLY B 1 60 ? 11.172 -16.031 -17.547 1 96.38 60 GLY B CA 1
ATOM 1739 C C . GLY B 1 60 ? 10.836 -17.469 -17.25 1 96.38 60 GLY B C 1
ATOM 1740 O O . GLY B 1 60 ? 10.008 -17.75 -16.375 1 96.38 60 GLY B O 1
ATOM 1741 N N . LYS B 1 61 ? 11.375 -18.359 -18.094 1 97.06 61 LYS B N 1
ATOM 1742 C CA . LYS B 1 61 ? 11.211 -19.812 -17.938 1 97.06 61 LYS B CA 1
ATOM 1743 C C . LYS B 1 61 ? 9.742 -20.219 -18.031 1 97.06 61 LYS B C 1
ATOM 1745 O O . LYS B 1 61 ? 9.289 -21.109 -17.312 1 97.06 61 LYS B O 1
ATOM 1750 N N . ASN B 1 62 ? 9.008 -19.391 -18.781 1 97.62 62 ASN B N 1
ATOM 1751 C CA . ASN B 1 62 ? 7.602 -19.641 -19.062 1 97.62 62 ASN B CA 1
ATOM 1752 C C . ASN B 1 62 ? 6.73 -19.438 -17.828 1 97.62 62 ASN B C 1
ATOM 1754 O O . ASN B 1 62 ? 5.668 -20.047 -17.703 1 97.62 62 ASN B O 1
ATOM 1758 N N . ILE B 1 63 ? 7.203 -18.594 -16.938 1 98.31 63 ILE B N 1
ATOM 1759 C CA . ILE B 1 63 ? 6.492 -18.391 -15.68 1 98.31 63 ILE B CA 1
ATOM 1760 C C . ILE B 1 63 ? 5.895 -16.984 -15.641 1 98.31 63 ILE B C 1
ATOM 1762 O O . ILE B 1 63 ? 6.602 -16 -15.836 1 98.31 63 ILE B O 1
ATOM 1766 N N . TYR B 1 64 ? 4.598 -16.922 -15.352 1 98.12 64 TYR B N 1
ATOM 1767 C CA . TYR B 1 64 ? 3.814 -15.703 -15.203 1 98.12 64 TYR B CA 1
ATOM 1768 C C . TYR B 1 64 ? 3.367 -15.516 -13.758 1 98.12 64 TYR B C 1
ATOM 1770 O O . TYR B 1 64 ? 2.865 -16.453 -13.133 1 98.12 64 TYR B O 1
ATOM 1778 N N . ILE B 1 65 ? 3.584 -14.242 -13.109 1 98.06 65 ILE B N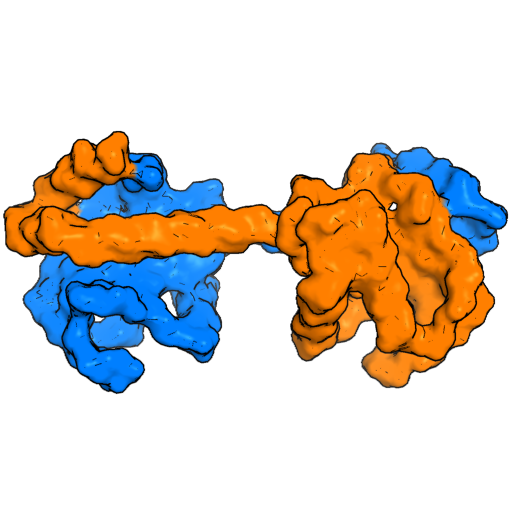 1
ATOM 1779 C CA . ILE B 1 65 ? 3.262 -14.023 -11.703 1 98.06 65 ILE B CA 1
ATOM 1780 C C . ILE B 1 65 ? 2.244 -12.891 -11.578 1 98.06 65 ILE B C 1
ATOM 1782 O O . ILE B 1 65 ? 2.574 -11.797 -11.102 1 98.06 65 ILE B O 1
ATOM 1786 N N . PRO B 1 66 ? 1.008 -13.156 -11.875 1 98 66 PRO B N 1
ATOM 1787 C CA . PRO B 1 66 ? 0.006 -12.125 -11.586 1 98 66 PRO B CA 1
ATOM 1788 C C . PRO B 1 66 ? -0.147 -11.859 -10.086 1 98 66 PRO B C 1
ATOM 1790 O O . PRO B 1 66 ? -0.127 -12.789 -9.281 1 98 66 PRO B O 1
ATOM 1793 N N . HIS B 1 67 ? -0.179 -10.586 -9.672 1 97.38 67 HIS B N 1
ATOM 1794 C CA . HIS B 1 67 ? -0.283 -10.281 -8.25 1 97.38 67 HIS B CA 1
ATOM 1795 C C . HIS B 1 67 ? -0.963 -8.93 -8.023 1 97.38 67 HIS B C 1
ATOM 1797 O O . HIS B 1 67 ? -1.019 -8.102 -8.93 1 97.38 67 HIS B O 1
ATOM 1803 N N . CYS B 1 68 ? -1.508 -8.805 -6.836 1 94.62 68 CYS B N 1
ATOM 1804 C CA . CYS B 1 68 ? -2.117 -7.543 -6.43 1 94.62 68 CYS B CA 1
ATOM 1805 C C . CYS B 1 68 ? -2.416 -7.535 -4.938 1 94.62 68 CYS B C 1
ATOM 1807 O O . CYS B 1 68 ? -2.264 -8.555 -4.266 1 94.62 68 CYS B O 1
ATOM 1809 N N . ARG B 1 69 ? -2.791 -6.336 -4.445 1 90.94 69 ARG B N 1
ATOM 1810 C CA . ARG B 1 69 ? -3.375 -6.223 -3.113 1 90.94 69 ARG B CA 1
ATOM 1811 C C . ARG B 1 69 ? -4.859 -6.566 -3.135 1 90.94 69 ARG B C 1
ATOM 1813 O O . ARG B 1 69 ? -5.555 -6.277 -4.109 1 90.94 69 ARG B O 1
ATOM 1820 N N . VAL B 1 70 ? -5.285 -7.191 -2.051 1 92.75 70 VAL B N 1
ATOM 1821 C CA . VAL B 1 70 ? -6.664 -7.66 -1.979 1 92.75 70 VAL B CA 1
ATOM 1822 C C . VAL B 1 70 ? -7.32 -7.148 -0.698 1 92.75 70 VAL B C 1
ATOM 1824 O O . VAL B 1 70 ? -6.844 -7.43 0.404 1 92.75 70 VAL B O 1
ATOM 1827 N N . GLU B 1 71 ? -8.43 -6.426 -0.884 1 88.75 71 GLU B N 1
ATOM 1828 C CA . GLU B 1 71 ? -9.219 -5.961 0.254 1 88.75 71 GLU B CA 1
ATOM 1829 C C . GLU B 1 71 ? -9.812 -7.129 1.03 1 88.75 71 GLU B C 1
ATOM 1831 O O . GLU B 1 71 ? -10.273 -8.109 0.435 1 88.75 71 GLU B O 1
ATOM 1836 N N . ASN B 1 72 ? -9.781 -7.125 2.391 1 87.75 72 ASN B N 1
ATOM 1837 C CA . ASN B 1 72 ? -10.398 -8.078 3.303 1 87.75 72 ASN B CA 1
ATOM 1838 C C . ASN B 1 72 ? -9.625 -9.391 3.35 1 87.75 72 ASN B C 1
ATOM 1840 O O . ASN B 1 72 ? -10.047 -10.344 4.008 1 87.75 72 ASN B O 1
ATOM 1844 N N . LEU B 1 73 ? -8.523 -9.469 2.545 1 90.69 73 LEU B N 1
ATOM 1845 C CA . LEU B 1 73 ? -7.613 -10.594 2.732 1 90.69 73 LEU B CA 1
ATOM 1846 C C . LEU B 1 73 ? -6.766 -10.398 3.984 1 90.69 73 LEU B C 1
ATOM 1848 O O . LEU B 1 73 ? -6.207 -9.32 4.203 1 90.69 73 LEU B O 1
ATOM 1852 N N . MET B 1 74 ? -6.586 -11.422 4.793 1 83.69 74 MET B N 1
ATOM 1853 C CA . MET B 1 74 ? -5.957 -11.266 6.102 1 83.69 74 MET B CA 1
ATOM 1854 C C . MET B 1 74 ? -4.469 -11.586 6.027 1 83.69 74 MET B C 1
ATOM 1856 O O . MET B 1 74 ? -3.672 -11.031 6.797 1 83.69 74 MET B O 1
ATOM 1860 N N . THR B 1 75 ? -4.156 -12.508 5.223 1 86.06 75 THR B N 1
ATOM 1861 C CA . THR B 1 75 ? -2.764 -12.914 5.066 1 86.06 75 THR B CA 1
ATOM 1862 C C . THR B 1 75 ? -2.424 -13.125 3.592 1 86.06 75 THR B C 1
ATOM 1864 O O . THR B 1 75 ? -3.314 -13.352 2.77 1 86.06 75 THR B O 1
ATOM 1867 N N . THR B 1 76 ? -1.159 -12.953 3.252 1 92.62 76 THR B N 1
ATOM 1868 C CA . THR B 1 76 ? -0.699 -13.211 1.892 1 92.62 76 THR B CA 1
ATOM 1869 C C . THR B 1 76 ? -1.015 -14.641 1.476 1 92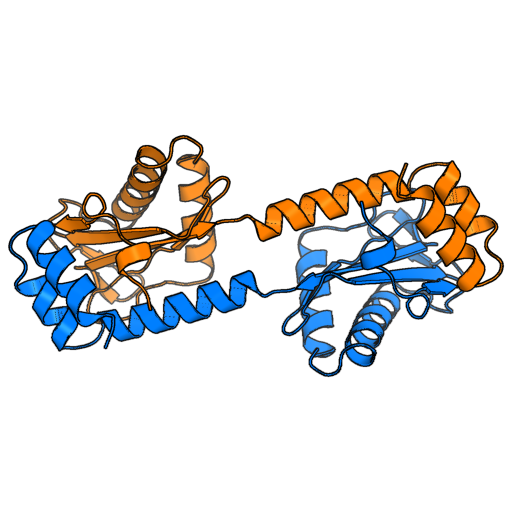.62 76 THR B C 1
ATOM 1871 O O . THR B 1 76 ? -0.837 -15.578 2.26 1 92.62 76 THR B O 1
ATOM 1874 N N . ARG B 1 77 ? -1.423 -14.734 0.237 1 95.25 77 ARG B N 1
ATOM 1875 C CA . ARG B 1 77 ? -1.762 -16.062 -0.275 1 95.25 77 ARG B CA 1
ATOM 1876 C C . ARG B 1 77 ? -1.184 -16.266 -1.67 1 95.25 77 ARG B C 1
ATOM 1878 O O . ARG B 1 77 ? -1.168 -15.352 -2.488 1 95.25 77 ARG B O 1
ATOM 1885 N N . LEU B 1 78 ? -0.854 -17.578 -1.913 1 97.25 78 LEU B N 1
ATOM 1886 C CA . LEU B 1 78 ? -0.358 -17.969 -3.227 1 97.25 78 LEU B CA 1
ATOM 1887 C C . LEU B 1 78 ? -1.3 -18.969 -3.881 1 97.25 78 LEU B C 1
ATOM 1889 O O . LEU B 1 78 ? -1.873 -19.828 -3.201 1 97.25 78 LEU B O 1
ATOM 1893 N N . ILE B 1 79 ? -1.415 -18.875 -5.172 1 97.81 79 ILE B N 1
ATOM 1894 C CA . ILE B 1 79 ? -2.068 -19.875 -6.008 1 97.81 79 ILE B CA 1
ATOM 1895 C C . ILE B 1 79 ? -1.115 -20.312 -7.117 1 97.81 79 ILE B C 1
ATOM 1897 O O . ILE B 1 79 ? -0.596 -19.484 -7.867 1 97.81 79 ILE B O 1
ATOM 1901 N N . ILE B 1 80 ? -0.881 -21.594 -7.18 1 98.12 80 ILE B N 1
ATOM 1902 C CA . ILE B 1 80 ? 0.048 -22.141 -8.164 1 98.12 80 ILE B CA 1
ATOM 1903 C C . ILE B 1 80 ? -0.724 -22.906 -9.234 1 98.12 80 ILE B C 1
ATOM 1905 O O . ILE B 1 80 ? -1.539 -23.781 -8.914 1 98.12 80 ILE B O 1
ATOM 1909 N N . VAL B 1 81 ? -0.388 -22.594 -10.492 1 98.06 81 VAL B N 1
ATOM 1910 C CA . VAL B 1 81 ? -1.095 -23.219 -11.602 1 98.06 81 VAL B CA 1
ATOM 1911 C C . VAL B 1 81 ? -0.09 -23.703 -12.648 1 98.06 81 VAL B C 1
ATOM 1913 O O . VAL B 1 81 ? 0.85 -22.984 -12.992 1 98.06 81 VAL B O 1
ATOM 1916 N N . THR B 1 82 ? -0.238 -24.922 -13.062 1 97.62 82 THR B N 1
ATOM 1917 C CA . THR B 1 82 ? 0.371 -25.328 -14.32 1 97.62 82 THR B CA 1
ATOM 1918 C C . THR B 1 82 ? -0.688 -25.484 -15.406 1 97.62 82 THR B C 1
ATOM 1920 O O . THR B 1 82 ? -1.826 -25.875 -15.125 1 97.62 82 THR B O 1
ATOM 1923 N N . LEU B 1 83 ? -0.29 -25.188 -16.625 1 97.19 83 LEU B N 1
ATOM 1924 C CA . LEU B 1 83 ? -1.234 -25.234 -17.734 1 97.19 83 LEU B CA 1
ATOM 1925 C C . LEU B 1 83 ? -1.117 -26.562 -18.484 1 97.19 83 LEU B C 1
ATOM 1927 O O . LEU B 1 83 ? -0.011 -27.062 -18.703 1 97.19 83 LEU B O 1
ATOM 1931 N N . LYS B 1 84 ? -2.264 -27.094 -18.812 1 96.62 84 LYS B N 1
ATOM 1932 C CA . LYS B 1 84 ? -2.289 -28.312 -19.625 1 96.62 84 LYS B CA 1
ATOM 1933 C C . LYS B 1 84 ? -1.618 -28.078 -20.969 1 96.62 84 LYS B C 1
ATOM 1935 O O . LYS B 1 84 ? -0.805 -28.891 -21.422 1 96.62 84 LYS B O 1
ATOM 1940 N N . ASN B 1 85 ? -2.074 -27.062 -21.594 1 96 85 ASN B N 1
ATOM 1941 C CA . ASN B 1 85 ? -1.457 -26.531 -22.797 1 96 85 ASN B CA 1
ATOM 1942 C C . ASN B 1 85 ? -0.967 -25.094 -22.594 1 96 85 ASN B C 1
ATOM 1944 O O . ASN B 1 85 ? -1.718 -24.234 -22.141 1 96 85 ASN B O 1
ATOM 1948 N N . SER B 1 86 ? 0.304 -24.906 -23 1 96.5 86 SER B N 1
ATOM 1949 C CA . SER B 1 86 ? 0.811 -23.547 -22.906 1 96.5 86 SER B CA 1
ATOM 1950 C C . SER B 1 86 ? 0.07 -22.609 -23.859 1 96.5 86 SER B C 1
ATOM 1952 O O . SER B 1 86 ? -0.558 -23.062 -24.828 1 96.5 86 SER B O 1
ATOM 1954 N N . TYR B 1 87 ? 0.037 -21.391 -23.531 1 96.94 87 TYR B N 1
ATOM 1955 C CA . TYR B 1 87 ? -0.408 -20.391 -24.484 1 96.94 87 TYR B CA 1
ATOM 1956 C C . TYR B 1 87 ? 0.701 -19.391 -24.781 1 96.94 87 TYR B C 1
ATOM 1958 O O . TYR B 1 87 ? 1.509 -19.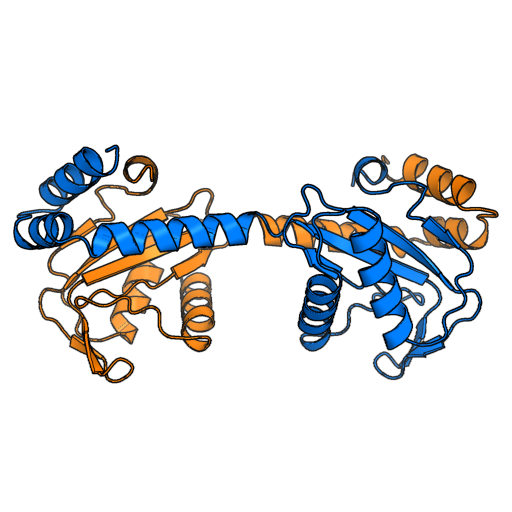062 -23.906 1 96.94 87 TYR B O 1
ATOM 1966 N N . TYR B 1 88 ? 0.677 -18.891 -26 1 97.06 88 TYR B N 1
ATOM 1967 C CA . TYR B 1 88 ? 1.66 -17.891 -26.406 1 97.06 88 TYR B CA 1
ATOM 1968 C C . TYR B 1 88 ? 1.213 -16.5 -26 1 97.06 88 TYR B C 1
ATOM 1970 O O . TYR B 1 88 ? 0.089 -16.078 -26.297 1 97.06 88 TYR B O 1
ATOM 1978 N N . ASP B 1 89 ? 2.092 -15.836 -25.219 1 96 89 ASP B N 1
ATOM 1979 C CA . ASP B 1 89 ? 1.813 -14.453 -24.828 1 96 89 ASP B CA 1
ATOM 1980 C C . ASP B 1 89 ? 2.619 -13.477 -25.672 1 96 89 ASP B C 1
ATOM 1982 O O . ASP B 1 89 ? 3.836 -13.359 -25.516 1 96 89 ASP B O 1
ATOM 1986 N N . ASP B 1 90 ? 1.925 -12.758 -26.453 1 94.12 90 ASP B N 1
ATOM 1987 C CA . ASP B 1 90 ? 2.541 -11.836 -27.406 1 94.12 90 ASP B CA 1
ATOM 1988 C C . ASP B 1 90 ? 3.266 -10.703 -26.688 1 94.12 90 ASP B C 1
ATOM 1990 O O . ASP B 1 90 ? 4.254 -10.172 -27.188 1 94.12 90 ASP B O 1
ATOM 1994 N N . SER B 1 91 ? 2.785 -10.414 -25.562 1 92.38 91 SER B N 1
ATOM 1995 C CA . SER B 1 91 ? 3.34 -9.266 -24.844 1 92.38 91 SER B CA 1
ATOM 1996 C C . SER B 1 91 ? 4.754 -9.555 -24.359 1 92.38 91 SER B C 1
ATOM 1998 O O . SER B 1 91 ? 5.539 -8.633 -24.141 1 92.38 91 SER B O 1
ATOM 2000 N N . VAL B 1 92 ? 5.117 -10.766 -24.172 1 95 92 VAL B N 1
ATOM 2001 C CA . VAL B 1 92 ? 6.445 -11.102 -23.672 1 95 92 VAL B CA 1
ATOM 2002 C C . VAL B 1 92 ? 7.168 -11.992 -24.688 1 95 92 VAL B C 1
ATOM 2004 O O . VAL B 1 92 ? 8.297 -12.422 -24.438 1 95 92 VAL B O 1
ATOM 2007 N N . ASN B 1 93 ? 6.492 -12.281 -25.797 1 96.12 93 ASN B N 1
ATOM 2008 C CA . ASN B 1 93 ? 7.016 -13.094 -26.891 1 96.12 93 ASN B CA 1
ATOM 2009 C C . ASN B 1 93 ? 7.5 -14.453 -26.391 1 96.12 93 ASN B C 1
ATOM 2011 O O . ASN B 1 93 ? 8.625 -14.867 -26.688 1 96.12 93 ASN B O 1
ATOM 2015 N N . ASP B 1 94 ? 6.711 -15.117 -25.656 1 97.5 94 ASP B N 1
ATOM 2016 C CA . ASP B 1 94 ? 7.047 -16.422 -25.109 1 97.5 94 ASP B CA 1
ATOM 2017 C C . ASP B 1 94 ? 5.789 -17.203 -24.719 1 97.5 94 ASP B C 1
ATOM 2019 O O . ASP B 1 94 ? 4.695 -16.625 -24.688 1 97.5 94 ASP B O 1
ATOM 2023 N N . ASP B 1 95 ? 5.965 -18.469 -24.5 1 97.94 95 ASP B N 1
ATOM 2024 C CA . ASP B 1 95 ? 4.871 -19.312 -24.016 1 97.94 95 ASP B CA 1
ATOM 2025 C C . ASP B 1 95 ? 4.785 -19.281 -22.5 1 97.94 95 ASP B C 1
ATOM 2027 O O . ASP B 1 95 ? 5.809 -19.219 -21.812 1 97.94 95 ASP B O 1
ATOM 2031 N N . ILE B 1 96 ? 3.613 -19.375 -21.969 1 98.12 96 ILE B N 1
ATOM 2032 C CA . ILE B 1 96 ? 3.375 -19.484 -20.547 1 98.12 96 ILE B CA 1
ATOM 2033 C C . ILE B 1 96 ? 2.961 -20.922 -20.203 1 98.12 96 ILE B C 1
ATOM 2035 O O . ILE B 1 96 ? 2.045 -21.469 -20.812 1 98.12 96 ILE B O 1
ATOM 2039 N N . LYS B 1 97 ? 3.66 -21.5 -19.266 1 97.81 97 LYS B N 1
ATOM 2040 C CA . LYS B 1 97 ? 3.381 -22.875 -18.859 1 97.81 97 LYS B CA 1
ATOM 2041 C C . LYS B 1 97 ? 2.98 -22.938 -17.391 1 97.81 97 LYS B C 1
ATOM 2043 O O . LYS B 1 97 ? 2.244 -23.828 -16.984 1 97.81 97 LYS B O 1
ATOM 2048 N N . ILE B 1 98 ? 3.514 -22.016 -16.641 1 98.06 98 ILE B N 1
ATOM 2049 C CA . ILE B 1 98 ? 3.305 -21.953 -15.203 1 98.06 98 ILE B CA 1
ATOM 2050 C C . ILE B 1 98 ? 2.877 -20.547 -14.805 1 98.06 98 ILE B C 1
ATOM 2052 O O . ILE B 1 98 ? 3.365 -19.562 -15.359 1 98.06 98 ILE B O 1
ATOM 2056 N N . ALA B 1 99 ? 1.921 -20.453 -13.891 1 98.5 99 ALA B N 1
ATOM 2057 C CA . ALA B 1 99 ? 1.539 -19.172 -13.305 1 98.5 99 ALA B CA 1
ATOM 2058 C C . ALA B 1 99 ? 1.408 -19.266 -11.789 1 98.5 99 ALA B C 1
ATOM 2060 O O . ALA B 1 99 ? 0.883 -20.266 -11.273 1 98.5 99 ALA B O 1
ATOM 2061 N N . VAL B 1 100 ? 1.96 -18.281 -11.102 1 98.44 100 VAL B N 1
ATOM 2062 C CA . VAL B 1 100 ? 1.863 -18.219 -9.648 1 98.44 100 VAL B CA 1
ATOM 2063 C C . VAL B 1 100 ? 1.26 -16.891 -9.219 1 98.44 100 VAL B C 1
ATOM 2065 O O . VAL B 1 100 ? 1.955 -15.875 -9.18 1 98.44 100 VAL B O 1
ATOM 2068 N N . GLY B 1 101 ? -0.035 -16.953 -8.836 1 98.38 101 GLY B N 1
ATOM 2069 C CA . GLY B 1 101 ? -0.69 -15.766 -8.312 1 98.38 101 GLY B CA 1
ATOM 2070 C C . GLY B 1 101 ? -0.257 -15.422 -6.902 1 98.38 101 GLY B C 1
ATOM 2071 O O . GLY B 1 101 ? -0.102 -16.312 -6.059 1 98.38 101 GLY B O 1
ATOM 2072 N N . VAL B 1 102 ? 0.054 -14.125 -6.648 1 97.5 102 VAL B N 1
ATOM 2073 C CA . VAL B 1 102 ? 0.424 -13.648 -5.32 1 97.5 102 VAL B CA 1
ATOM 2074 C C . VAL B 1 102 ? -0.525 -12.531 -4.887 1 97.5 102 VAL B C 1
ATOM 2076 O O . VAL B 1 102 ? -0.614 -11.492 -5.547 1 97.5 102 VAL B O 1
ATOM 2079 N N . PHE B 1 103 ? -1.188 -12.766 -3.771 1 96.44 103 PHE B N 1
ATOM 2080 C CA . PHE B 1 103 ? -2.205 -11.836 -3.291 1 96.44 103 PHE B CA 1
ATOM 2081 C C . PHE B 1 103 ? -1.856 -11.32 -1.899 1 96.44 103 PHE B C 1
ATOM 2083 O O . PHE B 1 103 ? -1.715 -12.109 -0.959 1 96.44 103 PHE B O 1
ATOM 2090 N N . PHE B 1 104 ? -1.709 -10.016 -1.841 1 92.12 104 PHE B N 1
ATOM 2091 C CA . PHE B 1 104 ? -1.313 -9.352 -0.602 1 92.12 104 PHE B CA 1
ATOM 2092 C C . PHE B 1 104 ? -2.512 -8.688 0.063 1 92.12 104 PHE B C 1
ATOM 2094 O O . PHE B 1 104 ? -3.359 -8.102 -0.615 1 92.12 104 PHE B O 1
ATOM 2101 N N . PRO B 1 105 ? -2.551 -8.75 1.43 1 88.94 105 PRO B N 1
ATOM 2102 C CA . PRO B 1 105 ? -3.576 -7.945 2.098 1 88.94 105 PRO B CA 1
ATOM 2103 C C . PRO B 1 105 ? -3.424 -6.449 1.83 1 88.94 105 PRO B C 1
ATOM 2105 O O . PRO B 1 105 ? -2.301 -5.945 1.746 1 88.94 105 PRO B O 1
ATOM 2108 N N . ASP B 1 106 ? -4.508 -5.77 1.597 1 80 106 ASP B N 1
ATOM 2109 C CA . ASP B 1 106 ? -4.531 -4.324 1.418 1 80 106 ASP B CA 1
ATOM 2110 C C . ASP B 1 106 ? -4.629 -3.604 2.762 1 80 106 ASP B C 1
ATOM 2112 O O . ASP B 1 106 ? -4.984 -2.426 2.818 1 80 106 ASP B O 1
ATOM 2116 N N . ASN B 1 107 ? -4.297 -4.129 3.826 1 70.31 107 ASN B N 1
ATOM 2117 C CA . ASN B 1 107 ? -4.582 -3.637 5.168 1 70.31 107 ASN B CA 1
ATOM 2118 C C . ASN B 1 107 ? -3.947 -2.271 5.414 1 70.31 107 ASN B C 1
ATOM 2120 O O . ASN B 1 107 ? -4.582 -1.38 5.98 1 70.31 107 ASN B O 1
ATOM 2124 N N . ILE B 1 108 ? -2.896 -2.012 4.953 1 64.38 108 ILE B N 1
ATOM 2125 C CA . ILE B 1 108 ? -2.215 -0.773 5.312 1 64.38 108 ILE B CA 1
ATOM 2126 C C . ILE B 1 108 ? -2.918 0.412 4.656 1 64.38 108 ILE B C 1
ATOM 2128 O O . ILE B 1 108 ? -3.152 1.438 5.301 1 64.38 108 ILE B O 1
ATOM 2132 N N . SER B 1 109 ? -3.318 0.158 3.523 1 71.12 109 SER B N 1
ATOM 2133 C CA . SER B 1 109 ? -3.971 1.247 2.805 1 71.12 109 SER B CA 1
ATOM 2134 C C . SER B 1 109 ? -5.312 1.602 3.438 1 71.12 109 SER B C 1
ATOM 2136 O O . SER B 1 109 ? -5.652 2.779 3.568 1 71.12 109 SER B O 1
ATOM 2138 N N . THR B 1 110 ? -5.98 0.608 3.883 1 74 110 THR B N 1
ATOM 2139 C CA . THR B 1 110 ? -7.281 0.841 4.5 1 74 110 THR B CA 1
ATOM 2140 C C . THR B 1 110 ? -7.125 1.578 5.828 1 74 110 THR B C 1
ATOM 2142 O O . THR B 1 110 ? -7.895 2.496 6.129 1 74 110 THR B O 1
ATOM 2145 N N . ILE B 1 111 ? -6.168 1.198 6.516 1 77 111 ILE B N 1
ATOM 2146 C CA . ILE B 1 111 ? -5.914 1.823 7.809 1 77 111 ILE B CA 1
ATOM 2147 C C . ILE B 1 111 ? -5.492 3.277 7.605 1 77 111 ILE B C 1
ATOM 2149 O O . ILE B 1 111 ? -5.941 4.168 8.328 1 77 111 ILE B O 1
ATOM 2153 N N . HIS B 1 112 ? -4.594 3.443 6.555 1 84.38 112 HIS B N 1
ATOM 2154 C CA . HIS B 1 112 ? -4.148 4.797 6.238 1 84.38 112 HIS B CA 1
ATOM 2155 C C . HIS B 1 112 ? -5.324 5.688 5.852 1 84.38 112 HIS B C 1
ATOM 2157 O O . HIS B 1 112 ? -5.418 6.828 6.309 1 84.38 112 HIS B O 1
ATOM 2163 N N . MET B 1 113 ? -6.203 5.098 5.172 1 86.12 113 MET B N 1
ATOM 2164 C CA . MET B 1 113 ? -7.363 5.859 4.715 1 86.12 113 MET B CA 1
ATOM 2165 C C . MET B 1 113 ? -8.289 6.195 5.879 1 86.12 113 MET B C 1
ATOM 2167 O O . MET B 1 113 ? -8.836 7.297 5.949 1 86.12 113 MET B O 1
ATOM 2171 N N . GLU B 1 114 ? -8.477 5.246 6.695 1 86.56 114 GLU B N 1
ATOM 2172 C CA . GLU B 1 114 ? -9.312 5.488 7.867 1 86.56 114 GLU B CA 1
ATOM 2173 C C . GLU B 1 114 ? -8.719 6.578 8.758 1 86.56 114 GLU B C 1
ATOM 2175 O O . GLU B 1 114 ? -9.445 7.445 9.25 1 86.56 114 GLU B O 1
ATOM 2180 N N . LEU B 1 115 ? -7.523 6.547 8.93 1 89.94 115 LEU B N 1
ATOM 2181 C CA . LEU B 1 115 ? -6.844 7.582 9.703 1 89.94 115 LEU B CA 1
ATOM 2182 C C . LEU B 1 115 ? -7.035 8.953 9.062 1 89.94 115 LEU B C 1
ATOM 2184 O O . LEU B 1 115 ? -7.344 9.922 9.75 1 89.94 115 LEU B O 1
ATOM 2188 N N . LEU B 1 116 ? -6.848 9.016 7.734 1 93 116 LEU B N 1
ATOM 2189 C CA . LEU B 1 116 ? -6.992 10.273 7.004 1 93 116 LEU B CA 1
ATOM 2190 C C . LEU B 1 116 ? -8.406 10.812 7.141 1 93 116 LEU B C 1
ATOM 2192 O O . LEU B 1 116 ? -8.602 12.023 7.328 1 93 116 LEU B O 1
ATOM 2196 N N . LYS B 1 117 ? -9.32 9.953 7.094 1 92.44 117 LYS B N 1
ATOM 2197 C CA . LYS B 1 117 ? -10.719 10.352 7.242 1 92.44 117 LYS B CA 1
ATOM 2198 C C . LYS B 1 117 ? -10.984 10.914 8.633 1 92.44 117 LYS B C 1
ATOM 2200 O O . LYS B 1 117 ? -11.586 11.984 8.773 1 92.44 117 LYS B O 1
ATOM 2205 N N . GLN B 1 118 ? -10.547 10.203 9.602 1 92.62 118 GLN B N 1
ATOM 2206 C CA . GLN B 1 118 ? -10.742 10.641 10.977 1 92.62 118 GLN B CA 1
ATOM 2207 C C . GLN B 1 118 ? -10.039 11.969 11.234 1 92.62 118 GLN B C 1
ATOM 2209 O O . GLN B 1 118 ? -10.586 12.852 11.906 1 92.62 118 GLN B O 1
ATOM 2214 N N . LEU B 1 119 ? -8.938 12.102 10.734 1 94.75 119 LEU B N 1
ATOM 2215 C CA . LEU B 1 119 ? -8.164 13.328 10.898 1 94.75 119 LEU B CA 1
ATOM 2216 C C . LEU B 1 119 ? -8.875 14.508 10.242 1 94.75 119 LEU B C 1
ATOM 2218 O O . LEU B 1 119 ? -8.969 15.586 10.828 1 94.75 119 LEU B O 1
ATOM 2222 N N . ALA B 1 120 ? -9.289 14.328 9.07 1 95.12 120 ALA B N 1
ATOM 2223 C CA . ALA B 1 120 ? -10 15.375 8.344 1 95.12 120 ALA B CA 1
ATOM 2224 C C . ALA B 1 120 ? -11.234 15.836 9.117 1 95.12 120 ALA B C 1
ATOM 2226 O O . ALA B 1 120 ? -11.477 17.047 9.258 1 95.12 120 ALA B O 1
ATOM 2227 N N . LEU B 1 121 ? -11.93 14.852 9.57 1 94.56 121 LEU B N 1
ATOM 2228 C CA . LEU B 1 121 ? -13.125 15.164 10.352 1 94.56 121 LEU B CA 1
ATOM 2229 C C . LEU B 1 121 ? -12.758 15.938 11.617 1 94.56 121 LEU B C 1
ATOM 2231 O O . LEU B 1 121 ? -13.43 16.906 11.969 1 94.56 121 LEU B O 1
ATOM 2235 N N . TYR B 1 122 ? -11.797 15.508 12.227 1 94.38 122 TYR B N 1
ATOM 2236 C CA . TYR B 1 122 ? -11.328 16.156 13.445 1 94.38 122 TYR B CA 1
ATOM 2237 C C . TYR B 1 122 ? -10.922 17.594 13.172 1 94.38 122 TYR B C 1
ATOM 2239 O O . TYR B 1 122 ? -11.32 18.516 13.891 1 94.38 122 TYR B O 1
ATOM 2247 N N . LEU B 1 123 ? -10.164 17.844 12.141 1 95.56 123 LEU B N 1
ATOM 2248 C CA . LEU B 1 123 ? -9.617 19.156 11.805 1 95.56 123 LEU B CA 1
ATOM 2249 C C . LEU B 1 123 ? -10.727 20.125 11.422 1 95.56 123 LEU B C 1
ATOM 2251 O O . LEU B 1 123 ? -10.617 21.328 11.672 1 95.56 123 LEU B O 1
ATOM 2255 N N . LYS B 1 124 ? -11.766 19.594 10.914 1 95.88 124 LYS B N 1
ATOM 2256 C CA . LYS B 1 124 ? -12.836 20.438 10.406 1 95.88 124 LYS B CA 1
ATOM 2257 C C . LYS B 1 124 ? -13.781 20.859 11.531 1 95.88 124 LYS B C 1
ATOM 2259 O O . LYS B 1 124 ? -14.602 21.766 11.352 1 95.88 124 LYS B O 1
ATOM 2264 N N . GLN B 1 125 ? -13.711 20.203 12.594 1 94.81 125 GLN B N 1
ATOM 2265 C CA . GLN B 1 125 ? -14.57 20.562 13.711 1 94.81 125 GLN B CA 1
ATOM 2266 C C . GLN B 1 125 ? -14.352 22.016 14.133 1 94.81 125 GLN B C 1
ATOM 2268 O O . GLN B 1 125 ? -13.219 22.5 14.141 1 94.81 125 GLN B O 1
ATOM 2273 N N . ASP B 1 126 ? -15.43 22.641 14.539 1 95.25 126 ASP B N 1
ATOM 2274 C CA . ASP B 1 126 ? -15.359 24.047 14.945 1 95.25 126 ASP B CA 1
ATOM 2275 C C . ASP B 1 126 ? -14.422 24.219 16.141 1 95.25 126 ASP B C 1
ATOM 2277 O O . ASP B 1 126 ? -13.656 25.188 16.188 1 95.25 126 ASP B O 1
ATOM 2281 N N . LYS B 1 127 ? -14.555 23.344 17.062 1 94.25 127 LYS B N 1
ATOM 2282 C CA . LYS B 1 127 ? -13.703 23.422 18.234 1 94.25 127 LYS B CA 1
ATOM 2283 C C . LYS B 1 127 ? -12.227 23.344 17.859 1 94.25 127 LYS B C 1
ATOM 2285 O O . LYS B 1 127 ? -11.406 24.094 18.391 1 94.25 127 LYS B O 1
ATOM 2290 N N . THR B 1 128 ? -11.875 22.453 17.031 1 94.88 128 THR B N 1
ATOM 2291 C CA . THR B 1 128 ? -10.492 22.297 16.594 1 94.88 128 THR B CA 1
ATOM 2292 C C . THR B 1 128 ? -10.016 23.547 15.859 1 94.88 128 THR B C 1
ATOM 2294 O O . THR B 1 128 ? -8.891 24 16.062 1 94.88 128 THR B O 1
ATOM 2297 N N . GLN B 1 129 ? -10.883 24.094 15.023 1 95.06 129 GLN B N 1
ATOM 2298 C CA . GLN B 1 129 ? -10.547 25.328 14.32 1 95.06 129 GLN B CA 1
ATOM 2299 C C . GLN B 1 129 ? -10.219 26.453 15.297 1 95.06 129 GLN B C 1
ATOM 2301 O O . GLN B 1 129 ? -9.32 27.25 15.055 1 95.06 129 GLN B O 1
ATOM 2306 N N . GLN B 1 130 ? -10.906 26.484 16.344 1 94.69 130 GLN B N 1
ATOM 2307 C CA . GLN B 1 130 ? -10.648 27.484 17.359 1 94.69 130 GLN B CA 1
ATOM 2308 C C . GLN B 1 130 ? -9.266 27.281 18 1 94.69 130 GLN B C 1
ATOM 2310 O O . GLN B 1 130 ? -8.602 28.25 18.359 1 94.69 130 GLN B O 1
ATOM 2315 N N . TYR B 1 131 ? -8.852 26 18.156 1 94.56 131 TYR B N 1
ATOM 2316 C CA . TYR B 1 131 ? -7.52 25.734 18.672 1 94.56 131 TYR B CA 1
ATOM 2317 C C . TYR B 1 131 ? -6.445 26.375 17.812 1 94.56 131 TYR B C 1
ATOM 2319 O O . TYR B 1 131 ? -5.512 26.984 18.328 1 94.56 131 TYR B O 1
ATOM 2327 N N . PHE B 1 132 ? -6.613 26.281 16.5 1 95.25 132 PHE B N 1
ATOM 2328 C CA . PHE B 1 132 ? -5.645 26.828 15.562 1 95.25 132 PHE B CA 1
ATOM 2329 C C . PHE B 1 132 ? -5.617 28.344 15.648 1 95.25 132 PHE B C 1
ATOM 2331 O O . PHE B 1 132 ? -4.562 28.969 15.492 1 95.25 132 PHE B O 1
ATOM 2338 N N . GLN B 1 133 ? -6.688 28.891 15.93 1 92.62 133 GLN B N 1
ATOM 2339 C CA . GLN B 1 133 ? -6.797 30.344 15.992 1 92.62 133 GLN B CA 1
ATOM 2340 C C . GLN B 1 133 ? -6.23 30.891 17.297 1 92.62 133 GLN B C 1
ATOM 2342 O O . GLN B 1 133 ? -5.633 31.969 17.328 1 92.62 133 GLN B O 1
ATOM 2347 N N . GLN B 1 134 ? -6.336 30.094 18.281 1 90.75 134 GLN B N 1
ATOM 2348 C CA . GLN B 1 134 ? -6.035 30.609 19.625 1 90.75 134 GLN B CA 1
ATOM 2349 C C . GLN B 1 134 ? -4.609 30.25 20.031 1 90.75 134 GLN B C 1
ATOM 2351 O O . GLN B 1 134 ? -4.051 30.875 20.953 1 90.75 134 GLN B O 1
ATOM 2356 N N . ALA B 1 135 ? -4.098 29.281 19.422 1 92.75 135 ALA B N 1
ATOM 2357 C CA . ALA B 1 135 ? -2.779 28.812 19.844 1 92.75 135 ALA B CA 1
ATOM 2358 C C . ALA B 1 135 ? -1.733 29.922 19.688 1 92.75 135 ALA B C 1
ATOM 2360 O O . ALA B 1 135 ? -1.619 30.531 18.625 1 92.75 135 ALA B O 1
ATOM 2361 N N . GLU B 1 136 ? -1.001 30.156 20.75 1 92.5 136 GLU B N 1
ATOM 2362 C CA . GLU B 1 136 ? 0.011 31.203 20.75 1 92.5 136 GLU B CA 1
ATOM 2363 C C . GLU B 1 136 ? 1.365 30.672 20.297 1 92.5 136 GLU B C 1
ATOM 2365 O O . GLU B 1 136 ? 2.211 31.422 19.812 1 92.5 136 GLU B O 1
ATOM 2370 N N . ASN B 1 137 ? 1.585 29.453 20.594 1 94.44 137 ASN B N 1
ATOM 2371 C CA . ASN B 1 137 ? 2.812 28.766 20.203 1 94.44 137 ASN B CA 1
ATOM 2372 C C . ASN B 1 137 ? 2.572 27.281 19.984 1 94.44 137 ASN B C 1
ATOM 2374 O O . ASN B 1 137 ? 1.456 26.781 20.156 1 94.44 137 ASN B O 1
ATOM 2378 N N . SER B 1 138 ? 3.605 26.641 19.5 1 95.31 138 SER B N 1
ATOM 2379 C CA . SER B 1 138 ? 3.502 25.234 19.141 1 95.31 138 SER B CA 1
ATOM 2380 C C . SER B 1 138 ? 3.109 24.391 20.344 1 95.31 138 SER B C 1
ATOM 2382 O O . SER B 1 138 ? 2.363 23.422 20.219 1 95.31 138 SER B O 1
ATOM 2384 N N . GLU B 1 139 ? 3.609 24.719 21.516 1 94.88 139 GLU B N 1
ATOM 2385 C CA . GLU B 1 139 ? 3.291 23.984 22.734 1 94.88 139 GLU B CA 1
ATOM 2386 C C . GLU B 1 139 ? 1.808 24.094 23.062 1 94.88 139 GLU B C 1
ATOM 2388 O O . GLU B 1 139 ? 1.178 23.109 23.453 1 94.88 139 GLU B O 1
ATOM 2393 N N . ASP B 1 140 ? 1.31 25.266 22.906 1 94.38 140 ASP B N 1
ATOM 2394 C CA . ASP B 1 140 ? -0.109 25.484 23.156 1 94.38 140 ASP B CA 1
ATOM 2395 C C . ASP B 1 140 ? -0.977 24.641 22.234 1 94.38 140 ASP B C 1
ATOM 2397 O O . ASP B 1 140 ? -1.893 23.953 22.688 1 94.38 140 ASP B O 1
ATOM 2401 N N . LEU B 1 141 ? -0.708 24.719 21 1 95.25 141 LEU B N 1
ATOM 2402 C CA . LEU B 1 141 ? -1.492 23.953 20.031 1 95.25 141 LEU B CA 1
ATOM 2403 C C . LEU B 1 141 ? -1.367 22.453 20.281 1 95.25 141 LEU B C 1
ATOM 2405 O O . LEU B 1 141 ? -2.361 21.734 20.234 1 95.25 141 LEU B O 1
ATOM 2409 N N . TYR B 1 142 ? -0.159 22.016 20.531 1 94.75 142 TYR B N 1
ATOM 2410 C CA . TYR B 1 142 ? 0.075 20.609 20.844 1 94.75 142 TYR B CA 1
ATOM 2411 C C . TYR B 1 142 ? -0.812 20.156 22 1 94.75 142 TYR B C 1
ATOM 2413 O O . TYR B 1 142 ? -1.495 19.125 21.891 1 94.75 142 TYR B O 1
ATOM 2421 N N . ASN B 1 143 ? -0.847 20.906 23.016 1 91.75 143 ASN B N 1
ATOM 2422 C CA . ASN B 1 143 ? -1.619 20.562 24.203 1 91.75 143 ASN B CA 1
ATOM 2423 C C . ASN B 1 143 ? -3.117 20.547 23.906 1 91.75 143 ASN B C 1
ATOM 2425 O O . ASN B 1 143 ? -3.836 19.672 24.406 1 91.75 143 ASN B O 1
ATOM 2429 N N . LEU B 1 144 ? -3.492 21.469 23.141 1 89.69 144 LEU B N 1
ATOM 2430 C CA . LEU B 1 144 ? -4.91 21.547 22.812 1 89.69 144 LEU B CA 1
ATOM 2431 C C . LEU B 1 144 ? -5.344 20.359 21.969 1 89.69 144 LEU B C 1
ATOM 2433 O O . LEU B 1 144 ? -6.406 19.781 22.219 1 89.69 144 LEU B O 1
ATOM 2437 N N . ILE B 1 145 ? -4.512 19.922 21.062 1 89.5 145 ILE B N 1
ATOM 2438 C CA . ILE B 1 145 ? -4.848 18.859 20.125 1 89.5 145 ILE B CA 1
ATOM 2439 C C . ILE B 1 145 ? -4.754 17.5 20.844 1 89.5 145 ILE B C 1
ATOM 2441 O O . ILE B 1 145 ? -5.598 16.625 20.641 1 89.5 145 ILE B O 1
ATOM 2445 N N . ILE B 1 146 ? -3.785 17.297 21.641 1 86 146 ILE B N 1
ATOM 2446 C CA . ILE B 1 146 ? -3.549 16 22.266 1 86 146 ILE B CA 1
ATOM 2447 C C . ILE B 1 146 ? -4.539 15.789 23.406 1 86 146 ILE B C 1
ATOM 2449 O O . ILE B 1 146 ? -4.953 14.664 23.688 1 86 146 ILE B O 1
ATOM 2453 N N . ASN B 1 147 ? -4.887 16.734 24.016 1 81.44 147 ASN B N 1
ATOM 2454 C CA . ASN B 1 147 ? -5.781 16.609 25.156 1 81.44 147 ASN B CA 1
ATOM 2455 C C . ASN B 1 147 ? -7.23 16.422 24.719 1 81.44 147 ASN B C 1
ATOM 2457 O O . ASN B 1 147 ? -8.07 15.969 25.5 1 81.44 147 ASN B O 1
ATOM 2461 N N . THR B 1 148 ? -7.555 16.703 23.547 1 72.38 148 THR B N 1
ATOM 2462 C CA . THR B 1 148 ? -8.945 16.625 23.094 1 72.38 148 THR B CA 1
ATOM 2463 C C . THR B 1 148 ? -9.148 15.445 22.156 1 72.38 148 THR B C 1
ATOM 2465 O O . THR B 1 148 ? -10.289 15.047 21.891 1 72.38 148 THR B O 1
ATOM 2468 N N . SER B 1 149 ? -8.141 14.992 21.453 1 65.19 149 SER B N 1
ATOM 2469 C CA . SER B 1 149 ? -8.297 13.922 20.469 1 65.19 149 SER B CA 1
ATOM 2470 C C . SER B 1 149 ? -8.688 12.609 21.141 1 65.19 149 SER B C 1
ATOM 2472 O O . SER B 1 149 ? -9.148 11.68 20.469 1 65.19 149 SER B O 1
ATOM 2474 N N . ASN B 1 150 ? -8.484 12.289 22.453 1 55.44 150 ASN B N 1
ATOM 2475 C CA . ASN B 1 150 ? -8.859 11.078 23.188 1 55.44 150 ASN B CA 1
ATOM 2476 C C . ASN B 1 150 ? -10.344 11.055 23.516 1 55.44 150 ASN B C 1
ATOM 2478 O O . ASN B 1 150 ? -10.828 10.125 24.156 1 55.44 150 ASN B O 1
ATOM 2482 N N . GLU B 1 151 ? -11.164 12.031 23.141 1 46.56 151 GLU B N 1
ATOM 2483 C CA . GLU B 1 151 ? -12.578 11.961 23.5 1 46.56 151 GLU B CA 1
ATOM 2484 C C . GLU B 1 151 ? -13.43 11.477 22.328 1 46.56 151 GLU B C 1
ATOM 2486 O O . GLU B 1 151 ? -13.086 11.711 21.172 1 46.56 151 GLU B O 1
#

pLDDT: mean 92.36, std 8.08, range [46.56, 98.5]

Foldseek 3Di:
DPVVVAEDPVLEEEADADADPLVVLLVVLVVVCVVPVVWDSVVSSVFQVVVCVVHFQDDDPLEGEGEGETEPDDAKHKHKYAHNDWYADPRVRGTHGIYMYIYGHPVVVVVVVVVVVLVVVVCPDPQNVVLVVPDPDPVSSVCSCVVPVVD/DPVVVAEDPVLEEEADADADPLVVLLVVLVVVCVVPVVWDSVVSSVFQVVVCVVHFQDDDPLEGEGEGETEPDDAKHKHKYAHNDWYQDPRVRGTHGIYMYIYGHPVVVVVVVVVVVLVVVVCPDPQNVVLVVPQPDPVSSVCSCVVPVVD

Solvent-accessible surface area (backbone atoms only — not comparable to full-atom values): 16045 Å² total; per-residue (Å²): 108,70,53,62,79,31,44,50,63,88,35,37,43,69,53,38,89,51,70,44,69,68,60,47,51,49,48,52,21,46,51,55,21,68,76,33,81,73,30,51,36,70,57,36,43,52,34,33,48,58,50,46,70,79,43,80,50,65,77,55,94,30,32,34,40,58,39,36,58,26,62,78,40,86,58,55,38,42,34,41,36,30,38,59,45,62,27,78,35,77,90,74,70,43,51,38,40,33,38,41,37,41,38,33,43,36,56,64,60,53,52,52,48,50,50,52,52,52,48,52,54,50,57,65,33,69,69,47,46,46,41,70,70,63,40,84,45,42,66,50,36,46,52,56,52,46,72,52,43,81,110,109,70,53,63,77,31,44,51,63,90,35,38,44,72,52,38,88,52,70,43,69,70,61,47,51,50,48,53,21,46,51,55,22,68,75,34,80,71,32,54,35,68,58,36,42,52,34,33,49,58,48,46,69,78,40,82,50,65,76,54,95,30,31,35,42,56,42,35,57,28,63,78,41,87,58,55,38,42,36,39,36,31,37,59,47,59,28,78,37,76,89,76,70,42,51,38,40,34,36,41,39,41,39,34,42,34,58,67,60,53,52,52,47,50,49,53,51,53,48,51,54,50,57,67,33,68,70,48,45,47,41,68,70,63,40,84,46,42,67,50,36,45,51,55,51,47,71,51,43,80,109

=== Feature glossary ===
Legend for the data blocks above and below:

— What the protein is —

The amino-acid sequence is the protein's primary structure: the linear order of residues from the N-terminus to the C-terminus, written in one-letter code. Everything else here — the 3D coordinates, the secondary structure, the domain annotations — is ultimately a consequence of this string.

Functional annotations link the protein to curated databases. InterPro entries identify conserved domains and families by matching the sequence against member-database signatures (Pfam, PROSITE, CDD, …). Gene Ontology (GO) terms describe molecular function, biological process, and cellular component in a controlled vocabulary. CATH places the structure in a hierarchical fold classification (Class/Architecture/Topology/Homologous-superfamily). The organism is the source species.

— Where its atoms are —

Atomic coordinates in PDBx/mmCIF format — the same representation the Protein Data Bank distributes. Each line of the _atom_site loop places one backbone atom in Cartesian space (units: ångströms, origin: arbitrary).

The six renders are orthographic views along the three Cartesian axes in both directions. Representation (cartoon, sticks, or surface) and color scheme (sequence-rainbow or by-chain) vary across proteins so the training set covers all the common visualization conventions.

— Local backbone conformation —

Eight-state secondary structure (DSSP): H is the canonical α-helix, G the tighter 3₁₀-helix, I the wider π-helix; E/B are β-structure, T and S are turns and bends, and '-' is everything else. DSSP derives these from the pattern of main-chain N–H···O=C hydrogen bonds, not from the sequence.

Three-state secondary structure (P-SEA) collapses the eight DSSP classes into helix (a), strand (b), and coil (c). P-SEA assigns these from Cα geometry alone — distances and angles — without requiring backbone oxygens, so it works on any Cα trace.

φ (phi) and ψ (psi) are the two rotatable backbone dihedrals per residue: φ is the C(i-1)–N–Cα–C torsion, ψ is the N–Cα–C–N(i+1) torsion, both in degrees on (−180°, 180°]. α-helical residues cluster near (−60°, −45°); β-strand residues near (−120°, +130°). A Ramachandran plot is simply a scatter of (φ, ψ) for every residue.

— Global shape and packing —

The geometric summary reports three shape descriptors. Rg (radius of gyration) measures how spread out the Cα atoms are about their centre of mass; compact globular proteins have small Rg, elongated or unfolded ones large. Cα contacts (<8 Å, |i−j|>4) count long-range residue pairs in spatial proximity — high for tightly packed folds, near zero for rods or random coil. The bounding-box extents give the protein's footprint along x, y, z in Å.

SASA measures how much of the protein is reachable by solvent. It is computed by rolling a water-sized probe over the atomic surface and summing the exposed area (Å²). Per-residue SASA distinguishes core (buried, low SASA) from surface (exposed, high SASA) residues; total SASA is a whole-molecule size measure.

Plot images: a contact map (which residues are close in 3D, as an N×N binary image), a Ramachandran scatter (backbone torsion angles, revealing secondary-structure composition at a glance), and — for AlphaFold structures — a PAE heatmap (pairwise prediction confidence).

— Structural neighborhood —

A 3Di character summarizes, for each residue, the relative orientation of the Cα frame of its nearest spatial neighbor. Because it encodes fold topology rather than chemistry, 3Di alignments detect remote structural similarity that sequence alignment misses.

The Foldseek neighbor list gives the closest experimentally determined structures in the PDB, ranked by structural alignment. TM-score near 1 means near-identical fold; near 0.3 means only rough topology match. This is how one finds what a novel AlphaFold prediction most resembles in the solved-structure universe.

— Confidence and disorder —

For AlphaFold models, the B-factor field carries pLDDT — the model's own estimate of local accuracy on a 0–100 scale. Regions with pLDDT<50 should be treated as essentially unmodeled; they often correspond to intrinsically disordered segments.

Crystallographic B-factors measure how much each atom's electron density is smeared out, in Å². They rise in mobile loops and surface residues and fall in the buried interior. In AlphaFold m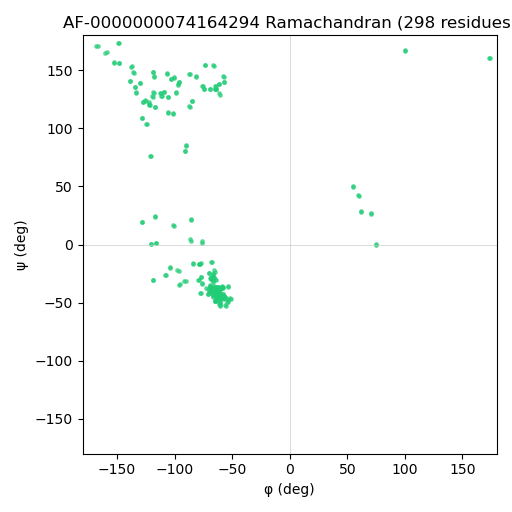odels this column is repurposed to hold pLDDT instead.

Predicted Aligned Error (PAE) is an AlphaFold confidence matrix: entry (i, j) is the expected error in the position of residue j, in ångströms, when the prediction is superimposed on the true structure at residue i. Low PAE within a block of residues means that block is internally rigid and well-predicted; high PAE between two blocks means their relative placement is uncertain even if each block individually is confident.